Protein AF-A0A351L6S7-F1 (afdb_monomer_lite)

pLDDT: mean 82.66, std 12.16, range [38.28, 96.69]

Foldseek 3Di:
DFAPDFFDDDPPDDDPPDPDDFSFAGDPQKDKAFAAPLRHGDDAPDKGFIKMFGDRDDPADDPCVVRRPVQWDQRPPVRTIIGGPQWMWGAHPVRTIHTDGGVAQWAQAQNDTDRQVVLQVQLVPDQQFDGKGWHWDDPDSHLTFIEMETETDPPPDDPVCVVVVVVVSQVSCVVPDDPRRGGLYYHYDNDFDADPVRHGDPVPDDDGCLVPDDDDDPAADDDDPQLVQLQVLLCVLLVHDDDGQPDFSVSNRDDPVSLVVSQVSVCVVLVDRDDSVCCVVQRGSNSVSVVSVVVVVVVVVVVVVVVVVVVVVVVVVVVVVVVVVVVVVVVVVD

Secondary structure (DSSP, 8-state):
-B-S--EE---SS--TT-SS---BEEPTTEEEEEE-TTSPBPPTT--EEEEEEETTB---BTTBHHHHHHHEEE-TTT--EEEEEEEEEEE-TTSPEEEEEESS-EEEETTEEEEHHHHHHHHHTSTTEEEEEEEEE-SSGGG-EEEEEEEEPTTS--GGGHHHHHHHHHHHHHTTS-GGG--SEEEE-SS--B-TTSSB-GGGSPPPGGGT---SS------SHHHHHHHHHHHHHHT-S---TT--TTTTT--HHHHHHHHHHHHHHHTS---HHHHHH--SHHHHHHHHHHHHHHHHHHHHHHHHHHHHHHHHHHHHHHHHHHHHHHTT--

Structure (mmCIF, N/CA/C/O backbone):
data_AF-A0A351L6S7-F1
#
_entry.id   AF-A0A351L6S7-F1
#
loop_
_atom_site.group_PDB
_atom_site.id
_atom_site.type_symbol
_atom_site.label_atom_id
_atom_site.label_alt_id
_atom_site.label_comp_id
_atom_site.label_asym_id
_atom_site.label_entity_id
_atom_site.label_seq_id
_atom_site.pdbx_PDB_ins_code
_atom_site.Cartn_x
_atom_site.Cartn_y
_atom_site.Cartn_z
_atom_site.occupancy
_atom_site.B_iso_or_equiv
_atom_site.auth_seq_id
_atom_site.auth_comp_id
_atom_site.auth_asym_id
_atom_site.auth_atom_id
_atom_site.pdbx_PDB_model_num
ATOM 1 N N . GLU A 1 1 ? 15.467 -2.966 -4.412 1.00 87.56 1 GLU A N 1
ATOM 2 C CA . GLU A 1 1 ? 16.018 -3.495 -5.685 1.00 87.56 1 GLU A CA 1
ATOM 3 C C . GLU A 1 1 ? 17.017 -2.538 -6.313 1.00 87.56 1 GLU A C 1
ATOM 5 O O . GLU A 1 1 ? 18.005 -2.990 -6.879 1.00 87.56 1 GLU A O 1
ATOM 10 N N . ALA A 1 2 ? 16.807 -1.234 -6.159 1.00 87.31 2 ALA A N 1
ATOM 11 C CA . ALA A 1 2 ? 17.882 -0.253 -6.169 1.00 87.31 2 ALA A CA 1
ATOM 12 C C . ALA A 1 2 ? 18.181 0.211 -4.727 1.00 87.31 2 ALA A C 1
ATOM 14 O O . ALA A 1 2 ? 17.427 -0.125 -3.805 1.00 87.31 2 ALA A O 1
ATOM 15 N N . SER A 1 3 ? 19.271 0.955 -4.533 1.00 82.19 3 SER A N 1
ATOM 16 C CA . SER A 1 3 ? 19.572 1.717 -3.319 1.00 82.19 3 SER A CA 1
ATOM 17 C C . SER A 1 3 ? 18.349 2.515 -2.870 1.00 82.19 3 SER A C 1
ATOM 19 O O . SER A 1 3 ? 17.553 2.926 -3.708 1.00 82.19 3 SER A O 1
ATOM 21 N N . ILE A 1 4 ? 18.227 2.763 -1.560 1.00 78.50 4 ILE A N 1
ATOM 22 C CA . ILE A 1 4 ? 17.044 3.366 -0.909 1.00 78.50 4 ILE A CA 1
ATOM 23 C C . ILE A 1 4 ? 16.432 4.514 -1.728 1.00 78.50 4 ILE A C 1
ATOM 25 O O . ILE A 1 4 ? 15.217 4.535 -1.915 1.00 78.50 4 ILE A O 1
ATOM 29 N N . TRP A 1 5 ? 17.270 5.413 -2.261 1.00 80.75 5 TRP A N 1
ATOM 30 C CA . TRP A 1 5 ? 16.865 6.423 -3.235 1.00 80.75 5 TRP A CA 1
ATOM 31 C C . TRP A 1 5 ? 17.693 6.347 -4.518 1.00 80.75 5 TRP A C 1
ATOM 33 O O . TRP A 1 5 ? 18.904 6.101 -4.501 1.00 80.75 5 TRP A O 1
ATOM 43 N N . SER A 1 6 ? 17.006 6.587 -5.632 1.00 88.12 6 SER A N 1
ATOM 44 C CA . SER A 1 6 ? 17.570 6.533 -6.984 1.00 88.12 6 SER A CA 1
ATOM 45 C C . SER A 1 6 ? 17.326 7.804 -7.786 1.00 88.12 6 SER A C 1
ATOM 47 O O . SER A 1 6 ? 18.064 8.101 -8.725 1.00 88.12 6 SER A O 1
ATOM 49 N N . ILE A 1 7 ? 16.306 8.564 -7.403 1.00 90.81 7 ILE A N 1
ATOM 50 C CA . ILE A 1 7 ? 15.837 9.763 -8.080 1.00 90.81 7 ILE A CA 1
ATOM 51 C C . ILE A 1 7 ? 15.511 10.816 -7.026 1.00 90.81 7 ILE A C 1
ATOM 53 O O . ILE A 1 7 ? 15.097 10.472 -5.917 1.00 90.81 7 ILE A O 1
ATOM 57 N N . LEU A 1 8 ? 15.748 12.079 -7.355 1.00 91.44 8 LEU A N 1
ATOM 58 C CA . LEU A 1 8 ? 15.549 13.197 -6.446 1.00 91.44 8 LEU A CA 1
ATOM 59 C C . LEU A 1 8 ? 14.942 14.378 -7.196 1.00 91.44 8 LEU A C 1
ATOM 61 O O . LEU A 1 8 ? 15.416 14.753 -8.272 1.00 91.44 8 LEU A O 1
ATOM 65 N N . TYR A 1 9 ? 13.967 15.019 -6.560 1.00 90.56 9 TYR A N 1
ATOM 66 C CA . TYR A 1 9 ? 13.473 16.331 -6.943 1.00 90.56 9 TYR A CA 1
ATOM 67 C C . TYR A 1 9 ? 13.546 17.279 -5.737 1.00 90.56 9 TYR A C 1
ATOM 69 O O . TYR A 1 9 ? 12.865 17.030 -4.738 1.00 90.56 9 TYR A O 1
ATOM 77 N N . PRO A 1 10 ? 14.378 18.334 -5.775 1.00 89.44 10 PRO A N 1
ATOM 78 C CA . PRO A 1 10 ? 14.401 19.335 -4.718 1.00 89.44 10 PRO A CA 1
ATOM 79 C C . PRO A 1 10 ? 13.153 20.219 -4.815 1.00 89.44 10 PRO A C 1
ATOM 81 O O . PRO A 1 10 ? 12.887 20.823 -5.852 1.00 89.44 10 PRO A O 1
ATOM 84 N N . ILE A 1 11 ? 12.387 20.299 -3.727 1.00 89.06 11 ILE A N 1
ATOM 85 C CA . ILE A 1 11 ? 11.214 21.174 -3.637 1.00 89.06 11 ILE A CA 1
ATOM 86 C C . ILE A 1 11 ? 11.639 22.453 -2.923 1.00 89.06 11 ILE A C 1
ATOM 88 O O . ILE A 1 11 ? 11.759 22.474 -1.700 1.00 89.06 11 ILE A O 1
ATOM 92 N N . GLU A 1 12 ? 11.865 23.513 -3.691 1.00 87.50 12 GLU A N 1
ATOM 93 C CA . GLU A 1 12 ? 12.096 24.860 -3.148 1.00 87.50 12 GLU A CA 1
ATOM 94 C C . GLU A 1 12 ? 10.789 25.658 -3.069 1.00 87.50 12 GLU A C 1
ATOM 96 O O . GLU A 1 12 ? 10.575 26.430 -2.136 1.00 87.50 12 GLU A O 1
ATOM 101 N N . GLN A 1 13 ? 9.891 25.439 -4.033 1.00 84.00 13 GLN A N 1
ATOM 102 C CA . GLN A 1 13 ? 8.553 26.020 -4.097 1.00 84.00 13 GLN A CA 1
ATOM 103 C C . GLN A 1 13 ? 7.567 24.959 -4.596 1.00 84.00 13 GLN A C 1
ATOM 105 O O . GLN A 1 13 ? 7.920 24.112 -5.418 1.00 84.00 13 GLN A O 1
ATOM 110 N N . VAL A 1 14 ? 6.336 24.993 -4.085 1.00 83.62 14 VAL A N 1
ATOM 111 C CA . VAL A 1 14 ? 5.256 24.103 -4.529 1.00 83.62 14 VAL A CA 1
ATOM 112 C C . VAL A 1 14 ? 4.434 24.838 -5.578 1.00 83.62 14 VAL A C 1
ATOM 114 O O . VAL A 1 14 ? 3.815 25.854 -5.270 1.00 83.62 14 VAL A O 1
ATOM 117 N N . ASP A 1 15 ? 4.426 24.327 -6.807 1.00 78.56 15 ASP A N 1
ATOM 118 C CA . ASP A 1 15 ? 3.593 24.866 -7.881 1.00 78.56 15 ASP A CA 1
ATOM 119 C C . ASP A 1 15 ? 2.141 24.371 -7.714 1.00 78.56 15 ASP A C 1
ATOM 121 O O . ASP A 1 15 ? 1.902 23.158 -7.730 1.00 78.56 15 ASP A O 1
ATOM 125 N N . PRO A 1 16 ? 1.149 25.272 -7.578 1.00 80.75 16 PRO A N 1
ATOM 126 C CA . PRO A 1 16 ? -0.257 24.892 -7.434 1.00 80.75 16 PRO A CA 1
ATOM 127 C C . PRO A 1 16 ? -0.830 24.102 -8.621 1.00 80.75 16 PRO A C 1
ATOM 129 O O . PRO A 1 16 ? -1.872 23.465 -8.483 1.00 80.75 16 PRO A O 1
ATOM 132 N N . SER A 1 17 ? -0.191 24.150 -9.793 1.00 75.12 17 SER A N 1
ATOM 133 C CA . SER A 1 17 ? -0.617 23.417 -10.990 1.00 75.12 17 SER A CA 1
ATOM 134 C C . SER A 1 17 ? -0.205 21.941 -10.986 1.00 75.12 17 SER A C 1
ATOM 136 O O . SER A 1 17 ? -0.714 21.154 -11.794 1.00 75.12 17 SER A O 1
ATOM 138 N N . TRP A 1 18 ? 0.696 21.531 -10.087 1.00 71.50 18 TRP A N 1
ATOM 139 C CA . TRP A 1 18 ? 1.147 20.148 -10.011 1.00 71.50 18 TRP A CA 1
ATOM 140 C C . TRP A 1 18 ? 0.031 19.227 -9.525 1.00 71.50 18 TRP A C 1
ATOM 142 O O . TRP A 1 18 ? -0.421 19.294 -8.386 1.00 71.50 18 TRP A O 1
ATOM 152 N N . LYS A 1 19 ? -0.352 18.272 -10.377 1.00 63.50 19 LYS A N 1
ATOM 153 C CA . LYS A 1 19 ? -1.202 17.140 -9.968 1.00 63.50 19 LYS A CA 1
ATOM 154 C C . LYS A 1 19 ? -0.441 16.131 -9.101 1.00 63.50 19 LYS A C 1
ATOM 156 O O . LYS A 1 19 ? -1.045 15.397 -8.325 1.00 63.50 19 LYS A O 1
ATOM 161 N N . SER A 1 20 ? 0.882 16.089 -9.245 1.00 69.69 20 SER A N 1
ATOM 162 C CA . SER A 1 20 ? 1.807 15.309 -8.426 1.00 69.69 20 SER A CA 1
ATOM 163 C C . SER A 1 20 ? 3.209 15.901 -8.526 1.00 69.69 20 SER A C 1
ATOM 165 O O . SER A 1 20 ? 3.588 16.380 -9.593 1.00 69.69 20 SER A O 1
ATOM 167 N N . ILE A 1 21 ? 3.989 15.815 -7.448 1.00 81.62 21 ILE A N 1
ATOM 168 C CA . ILE A 1 21 ? 5.395 16.241 -7.449 1.00 81.62 21 ILE A CA 1
ATOM 169 C C . ILE A 1 21 ? 6.184 15.359 -8.438 1.00 81.62 21 ILE A C 1
ATOM 171 O O . ILE A 1 21 ? 6.060 14.128 -8.364 1.00 81.62 21 ILE A O 1
ATOM 175 N N . PRO A 1 22 ? 6.985 15.943 -9.351 1.00 84.56 22 PRO A N 1
ATOM 176 C CA . PRO A 1 22 ? 7.865 15.175 -10.225 1.00 84.56 22 PRO A CA 1
ATOM 177 C C . PRO A 1 22 ? 8.809 14.277 -9.419 1.00 84.56 22 PRO A C 1
ATOM 179 O O . PRO A 1 22 ? 9.278 14.651 -8.348 1.00 84.56 22 PRO A O 1
ATOM 182 N N . TYR A 1 23 ? 9.145 13.098 -9.942 1.00 86.94 23 TYR A N 1
ATOM 183 C CA . TYR A 1 23 ? 10.179 12.262 -9.322 1.00 86.94 23 TYR A CA 1
ATOM 184 C C . TYR A 1 23 ? 11.552 12.935 -9.389 1.00 86.94 23 TYR A C 1
ATOM 186 O O . TYR A 1 23 ? 12.371 12.768 -8.487 1.00 86.94 23 TYR A O 1
ATOM 194 N N . GLY A 1 24 ? 11.779 13.716 -10.447 1.00 91.06 24 GLY A N 1
ATOM 195 C CA . GLY A 1 24 ? 12.969 14.535 -10.627 1.00 91.06 24 GLY A CA 1
ATOM 196 C C . GLY A 1 24 ? 14.032 13.868 -11.478 1.00 91.06 24 GLY A C 1
ATOM 197 O O . GLY A 1 24 ? 13.713 13.312 -12.531 1.00 91.06 24 GLY A O 1
ATOM 198 N N . ARG A 1 25 ? 15.294 13.953 -11.047 1.00 91.31 25 ARG A N 1
ATOM 199 C CA . ARG A 1 25 ? 16.461 13.493 -11.813 1.00 91.31 25 ARG A CA 1
ATOM 200 C C . ARG A 1 25 ? 17.216 12.373 -11.099 1.00 91.31 25 ARG A C 1
ATOM 202 O O . ARG A 1 25 ? 17.206 12.329 -9.865 1.00 91.31 25 ARG A O 1
ATOM 209 N N . PRO A 1 26 ? 17.871 11.466 -11.847 1.00 92.06 26 PRO A N 1
ATOM 210 C CA . PRO A 1 26 ? 18.663 10.394 -11.257 1.00 92.06 26 PRO A CA 1
ATOM 211 C C . PRO A 1 26 ? 19.735 10.931 -10.305 1.00 92.06 26 PRO A C 1
ATOM 213 O O . PRO A 1 26 ? 20.367 11.953 -10.576 1.00 92.06 26 PRO A O 1
ATOM 216 N N . MET A 1 27 ? 19.960 10.220 -9.202 1.00 91.62 27 MET A N 1
ATOM 217 C CA . MET A 1 27 ? 21.078 10.496 -8.302 1.00 91.62 27 MET A CA 1
ATOM 218 C C . MET A 1 27 ? 22.422 10.151 -8.960 1.00 91.62 27 MET A C 1
ATOM 220 O O . MET A 1 27 ? 22.488 9.429 -9.957 1.00 91.62 27 MET A O 1
ATOM 224 N N . ALA A 1 28 ? 23.518 10.631 -8.367 1.00 90.25 28 ALA A N 1
ATOM 225 C CA . ALA A 1 28 ? 24.864 10.308 -8.830 1.00 90.25 28 ALA A CA 1
ATOM 226 C C . ALA A 1 28 ? 25.074 8.786 -8.949 1.00 90.25 28 ALA A C 1
ATOM 228 O O . ALA A 1 28 ? 24.673 8.016 -8.074 1.00 90.25 28 ALA A O 1
ATOM 229 N N . ASN A 1 29 ? 25.727 8.367 -10.036 1.00 90.56 29 ASN A N 1
ATOM 230 C CA . ASN A 1 29 ? 26.013 6.964 -10.369 1.00 90.56 29 ASN A CA 1
ATOM 231 C C . ASN A 1 29 ? 24.775 6.071 -10.566 1.00 90.56 29 ASN A C 1
ATOM 233 O O . ASN A 1 29 ? 24.908 4.846 -10.627 1.00 90.56 29 ASN A O 1
ATOM 237 N N . GLN A 1 30 ? 23.588 6.666 -10.696 1.00 91.44 30 GLN A N 1
ATOM 238 C CA . GLN A 1 30 ? 22.360 5.984 -11.082 1.00 91.44 30 GLN A CA 1
ATOM 239 C C . GLN A 1 30 ? 21.819 6.576 -12.377 1.00 91.44 30 GLN A C 1
ATOM 241 O O . GLN A 1 30 ? 22.053 7.739 -12.706 1.00 91.44 30 GLN A O 1
ATOM 246 N N . ARG A 1 31 ? 21.106 5.753 -13.137 1.00 93.06 31 ARG A N 1
ATOM 247 C CA . ARG A 1 31 ? 20.473 6.156 -14.392 1.00 93.06 31 ARG A CA 1
ATOM 248 C C . ARG A 1 31 ? 19.019 5.731 -14.359 1.00 93.06 31 ARG A C 1
ATOM 250 O O . ARG A 1 31 ? 18.720 4.638 -13.890 1.00 93.06 31 ARG A O 1
ATOM 257 N N . PHE A 1 32 ? 18.139 6.586 -14.859 1.00 94.31 32 PHE A N 1
ATOM 258 C CA . PHE A 1 32 ? 16.775 6.193 -15.190 1.00 94.31 32 PHE A CA 1
ATOM 259 C C . PHE A 1 32 ? 16.623 6.177 -16.694 1.00 94.31 32 PHE A C 1
ATOM 261 O O . PHE A 1 32 ? 17.214 7.008 -17.381 1.00 94.31 32 PHE A O 1
ATOM 268 N N . TYR A 1 33 ? 15.794 5.259 -17.163 1.00 95.12 33 TYR A N 1
ATOM 269 C CA . TYR A 1 33 ? 15.361 5.180 -18.543 1.00 95.12 33 TYR A CA 1
ATOM 270 C C . TYR A 1 33 ? 13.843 5.104 -18.569 1.00 95.12 33 TYR A C 1
ATOM 272 O O . TYR A 1 33 ? 13.252 4.371 -17.777 1.00 95.12 33 TYR A O 1
ATOM 280 N N . VAL A 1 34 ? 13.230 5.844 -19.486 1.00 96.19 34 VAL A N 1
ATOM 281 C CA . VAL A 1 34 ? 11.837 5.646 -19.890 1.00 96.19 34 VAL A CA 1
ATOM 282 C C . VAL A 1 34 ? 11.907 4.904 -21.217 1.00 96.19 34 VAL A C 1
ATOM 284 O O . VAL A 1 34 ? 12.319 5.505 -22.207 1.00 96.19 34 VAL A O 1
ATOM 287 N N . LEU A 1 35 ? 11.591 3.610 -21.226 1.00 96.00 35 LEU A N 1
ATOM 288 C CA . LEU A 1 35 ? 11.697 2.768 -22.420 1.00 96.00 35 LEU A CA 1
ATOM 289 C C . LEU A 1 35 ? 10.323 2.300 -22.904 1.00 96.00 35 LEU A C 1
ATOM 291 O O . LEU A 1 35 ? 9.395 2.118 -22.107 1.00 96.00 35 LEU A O 1
ATOM 295 N N . ASP A 1 36 ? 10.207 2.084 -24.209 1.00 93.38 36 ASP A N 1
ATOM 296 C CA . ASP A 1 36 ? 9.031 1.489 -24.835 1.00 93.38 36 ASP A CA 1
ATOM 297 C C . ASP A 1 36 ? 9.064 -0.057 -24.805 1.00 93.38 36 ASP A C 1
ATOM 299 O O . ASP A 1 36 ? 9.925 -0.686 -24.186 1.00 93.38 36 ASP A O 1
ATOM 303 N N . GLY A 1 37 ? 8.096 -0.693 -25.475 1.00 87.38 37 GLY A N 1
ATOM 304 C CA . GLY A 1 37 ? 7.975 -2.155 -25.518 1.00 87.38 37 GLY A CA 1
ATOM 305 C C . GLY A 1 37 ? 9.094 -2.880 -26.276 1.00 87.38 37 GLY A C 1
ATOM 306 O O . GLY A 1 37 ? 9.207 -4.098 -26.142 1.00 87.38 37 GLY A O 1
ATOM 307 N N . VAL A 1 38 ? 9.914 -2.163 -27.053 1.00 91.19 38 VAL A N 1
ATOM 308 C CA . VAL A 1 38 ? 11.096 -2.705 -27.743 1.00 91.19 38 VAL A CA 1
ATOM 309 C C . VAL A 1 38 ? 12.409 -2.275 -27.081 1.00 91.19 38 VAL A C 1
ATOM 311 O O . VAL A 1 38 ? 13.477 -2.606 -27.589 1.00 91.19 38 VAL A O 1
ATOM 314 N N . LEU A 1 39 ? 12.330 -1.650 -25.899 1.00 93.00 39 LEU A N 1
ATOM 315 C CA . LEU A 1 39 ? 13.450 -1.161 -25.089 1.00 93.00 39 LEU A CA 1
ATOM 316 C C . LEU A 1 39 ? 14.192 0.036 -25.700 1.00 93.00 39 LEU A C 1
ATOM 318 O O . LEU A 1 39 ? 15.360 0.257 -25.387 1.00 93.00 39 LEU A O 1
ATOM 322 N N . GLU A 1 40 ? 13.512 0.836 -26.520 1.00 94.94 40 GLU A N 1
ATOM 323 C CA . GLU A 1 40 ? 14.047 2.099 -27.030 1.00 94.94 40 GLU A CA 1
ATOM 324 C C . GLU A 1 40 ? 13.609 3.283 -26.147 1.00 94.94 40 GLU A C 1
ATOM 326 O O . GLU A 1 40 ? 12.516 3.254 -25.570 1.00 94.94 40 GLU A O 1
ATOM 331 N N . PRO A 1 41 ? 14.434 4.340 -26.002 1.00 95.38 41 PRO A N 1
ATOM 332 C CA . PRO A 1 41 ? 14.071 5.513 -25.211 1.00 95.38 41 PRO A CA 1
ATOM 333 C C . PRO A 1 41 ? 12.823 6.232 -25.738 1.00 95.38 41 PRO A C 1
ATOM 335 O O . PRO A 1 41 ? 12.772 6.663 -26.891 1.00 95.38 41 PRO A O 1
ATOM 338 N N . CYS A 1 42 ? 11.841 6.450 -24.862 1.00 95.75 42 CYS A N 1
ATOM 339 C CA . CYS A 1 42 ? 10.663 7.247 -25.184 1.00 95.75 42 CYS A CA 1
ATOM 340 C C . CYS A 1 42 ? 11.023 8.740 -25.334 1.00 95.75 42 CYS A C 1
ATOM 342 O O . CYS A 1 42 ? 11.769 9.282 -24.508 1.00 95.75 42 CYS A O 1
ATOM 344 N N . PRO A 1 43 ? 10.444 9.450 -26.321 1.00 95.44 43 PRO A N 1
ATOM 345 C CA . PRO A 1 43 ? 10.551 10.903 -26.413 1.00 95.44 43 PRO A CA 1
ATOM 346 C C . PRO A 1 43 ? 9.960 11.633 -25.196 1.00 95.44 43 PRO A C 1
ATOM 348 O O . PRO A 1 43 ? 9.154 11.090 -24.438 1.00 95.44 43 PRO A O 1
ATOM 351 N N . VAL A 1 44 ? 10.304 12.917 -25.051 1.00 94.75 44 VAL A N 1
ATOM 352 C CA . VAL A 1 44 ? 9.685 13.808 -24.055 1.00 94.75 44 VAL A CA 1
ATOM 353 C C . VAL A 1 44 ? 8.158 13.776 -24.206 1.00 94.75 44 VAL A C 1
ATOM 355 O O . VAL A 1 44 ? 7.640 13.766 -25.320 1.00 94.75 44 VAL A O 1
ATOM 358 N N . TRP A 1 45 ? 7.447 13.755 -23.077 1.00 91.75 45 TRP A N 1
ATOM 359 C CA . TRP A 1 45 ? 5.992 13.596 -22.942 1.00 91.75 45 TRP A CA 1
ATOM 360 C C . TRP A 1 45 ? 5.398 12.225 -23.282 1.00 91.75 45 TRP A C 1
ATOM 362 O O . TRP A 1 45 ? 4.233 11.991 -22.940 1.00 91.75 45 TRP A O 1
ATOM 372 N N . VAL A 1 46 ? 6.163 11.311 -23.882 1.00 92.38 46 VAL A N 1
ATOM 373 C CA . VAL A 1 46 ? 5.682 9.971 -24.234 1.00 92.38 46 VAL A CA 1
ATOM 374 C C . VAL A 1 46 ? 5.855 9.030 -23.035 1.00 92.38 46 VAL A C 1
ATOM 376 O O . VAL A 1 46 ? 6.976 8.868 -22.550 1.00 92.38 46 VAL A O 1
ATOM 379 N N . PRO A 1 47 ? 4.770 8.416 -22.523 1.00 88.69 47 PRO A N 1
ATOM 380 C CA . PRO A 1 47 ? 4.866 7.435 -21.449 1.00 88.69 47 PRO A CA 1
ATOM 381 C C . PRO A 1 47 ? 5.636 6.183 -21.868 1.00 88.69 47 PRO A C 1
ATOM 383 O O . PRO A 1 47 ? 5.485 5.694 -22.985 1.00 88.69 47 PRO A O 1
ATOM 386 N N . GLY A 1 48 ? 6.404 5.632 -20.937 1.00 93.00 48 GLY A N 1
ATOM 387 C CA . GLY A 1 48 ? 7.074 4.343 -21.063 1.00 93.00 48 GLY A CA 1
ATOM 388 C C . GLY A 1 48 ? 7.322 3.709 -19.699 1.00 93.00 48 GLY A C 1
ATOM 389 O O . GLY A 1 48 ? 6.987 4.280 -18.655 1.00 93.00 48 GLY A O 1
ATOM 390 N N . GLN A 1 49 ? 7.899 2.513 -19.707 1.00 94.44 49 GLN A N 1
ATOM 391 C CA . GLN A 1 49 ? 8.284 1.809 -18.489 1.00 94.44 49 GLN A CA 1
ATOM 392 C C . GLN A 1 49 ? 9.582 2.391 -17.934 1.00 94.44 49 GLN A C 1
ATOM 394 O O . GLN A 1 49 ? 10.521 2.676 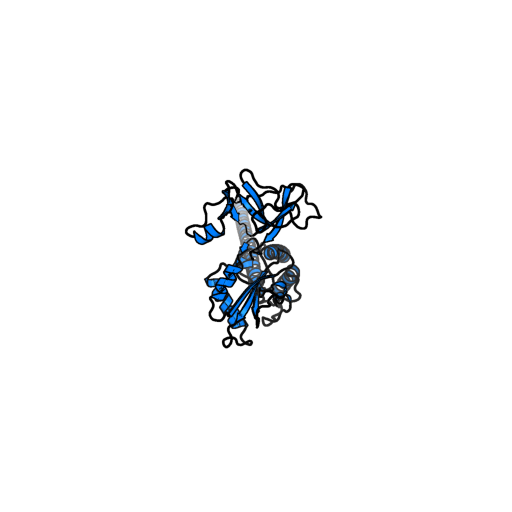-18.680 1.00 94.44 49 GLN A O 1
ATOM 399 N N . LEU A 1 50 ? 9.636 2.557 -16.614 1.00 94.56 50 LEU A N 1
ATOM 400 C CA . LEU A 1 50 ? 10.820 3.044 -15.925 1.00 94.56 50 LEU A CA 1
ATOM 401 C C . LEU A 1 50 ? 11.789 1.897 -15.631 1.00 94.56 50 LEU A C 1
ATOM 403 O O . LEU A 1 50 ? 11.432 0.883 -15.022 1.00 94.56 50 LEU A O 1
ATOM 407 N N . TYR A 1 51 ? 13.047 2.098 -16.002 1.00 95.69 51 TYR A N 1
ATOM 408 C CA . TYR A 1 51 ? 14.153 1.203 -15.681 1.00 95.69 51 TYR A CA 1
ATOM 409 C C . TYR A 1 51 ? 15.237 1.957 -14.928 1.00 95.69 51 TYR A C 1
ATOM 411 O O . TYR A 1 51 ? 15.505 3.122 -15.223 1.00 95.69 51 TYR A O 1
ATOM 419 N N . ILE A 1 52 ? 15.883 1.278 -13.982 1.00 96.00 52 ILE A N 1
ATOM 420 C CA . ILE A 1 52 ? 17.011 1.828 -13.224 1.00 96.00 52 ILE A CA 1
ATOM 421 C C . ILE A 1 52 ? 18.289 1.109 -13.648 1.00 96.00 52 ILE A C 1
ATOM 423 O O . ILE A 1 52 ? 18.327 -0.118 -13.674 1.00 96.00 52 ILE A O 1
ATOM 427 N N . GLY A 1 53 ? 19.328 1.875 -13.960 1.00 95.25 53 GLY A N 1
ATOM 428 C CA . GLY A 1 53 ? 20.688 1.407 -14.218 1.00 95.25 53 GLY A CA 1
ATOM 429 C C . GLY A 1 53 ? 21.701 2.022 -13.250 1.00 95.25 53 GLY A C 1
ATOM 430 O O . GLY A 1 53 ? 21.372 2.877 -12.420 1.00 95.25 53 GLY A O 1
ATOM 431 N N . GLY A 1 54 ? 22.960 1.613 -13.386 1.00 93.94 54 GLY A N 1
ATOM 432 C CA . GLY A 1 54 ? 24.079 2.122 -12.591 1.00 93.94 54 GLY A CA 1
ATOM 433 C C . GLY A 1 54 ? 24.401 1.330 -11.317 1.00 93.94 54 GLY A C 1
ATOM 434 O O . GLY A 1 54 ? 23.965 0.199 -11.113 1.00 93.94 54 GLY A O 1
ATOM 435 N N . MET A 1 55 ? 25.222 1.930 -10.452 1.00 92.12 55 MET A N 1
ATOM 436 C CA . MET A 1 55 ? 25.853 1.243 -9.312 1.00 92.12 55 MET A CA 1
ATOM 437 C C . MET A 1 55 ? 24.889 0.917 -8.168 1.00 92.12 55 MET A C 1
ATOM 439 O O . MET A 1 55 ? 25.216 0.111 -7.304 1.00 92.12 55 MET A O 1
ATOM 443 N N . GLY A 1 56 ? 23.713 1.547 -8.140 1.00 91.75 56 GLY A N 1
ATOM 444 C CA . GLY A 1 56 ? 22.739 1.370 -7.065 1.00 91.75 56 GLY A CA 1
ATOM 445 C C . GLY A 1 56 ? 21.931 0.076 -7.138 1.00 91.75 56 GLY A C 1
ATOM 446 O O . GLY A 1 56 ? 21.070 -0.140 -6.294 1.00 91.75 56 GLY A O 1
ATOM 447 N N . LEU A 1 57 ? 22.139 -0.777 -8.140 1.00 95.44 57 LEU A N 1
ATOM 448 C CA . LEU A 1 57 ? 21.345 -1.992 -8.290 1.00 95.44 57 LEU A CA 1
ATOM 449 C C . LEU A 1 57 ? 21.740 -3.067 -7.276 1.00 95.44 57 LEU A C 1
ATOM 451 O O . LEU A 1 57 ? 22.914 -3.384 -7.104 1.00 95.44 57 LEU A O 1
ATOM 455 N N . ALA A 1 58 ? 20.740 -3.696 -6.662 1.00 94.81 58 ALA A N 1
ATOM 456 C CA . ALA A 1 58 ? 20.944 -4.877 -5.838 1.00 94.81 58 ALA A CA 1
ATOM 457 C C . ALA A 1 58 ? 21.435 -6.062 -6.687 1.00 94.81 58 ALA A C 1
ATOM 459 O O . ALA A 1 58 ? 21.128 -6.176 -7.880 1.00 94.81 58 ALA A O 1
ATOM 460 N N . ASN A 1 59 ? 22.147 -6.994 -6.051 1.00 93.94 59 ASN A N 1
ATOM 461 C CA . ASN A 1 59 ? 22.646 -8.200 -6.719 1.00 93.94 59 ASN A CA 1
ATOM 462 C C . ASN A 1 59 ? 21.511 -9.121 -7.200 1.00 93.94 59 ASN A C 1
ATOM 464 O O . ASN A 1 59 ? 21.666 -9.811 -8.202 1.00 93.94 59 ASN A O 1
ATOM 468 N N . GLY A 1 60 ? 20.362 -9.097 -6.527 1.00 93.81 60 GLY A N 1
ATOM 469 C CA . GLY A 1 60 ? 19.197 -9.918 -6.843 1.00 93.81 60 GLY A CA 1
ATOM 470 C C . GLY A 1 60 ? 18.380 -10.225 -5.593 1.00 93.81 60 GLY A C 1
ATOM 471 O O . GLY A 1 60 ? 18.616 -9.647 -4.529 1.00 93.81 60 GLY A O 1
ATOM 472 N N . TYR A 1 61 ? 17.436 -11.150 -5.726 1.00 93.69 61 TYR A N 1
ATOM 473 C CA . TYR A 1 61 ? 16.660 -11.687 -4.615 1.00 93.69 61 TYR A CA 1
ATOM 474 C C . TYR A 1 61 ? 17.359 -12.909 -4.018 1.00 93.69 61 TYR A C 1
ATOM 476 O O . TYR A 1 61 ? 17.861 -13.781 -4.729 1.00 93.69 61 TYR A O 1
ATOM 484 N N . TRP A 1 62 ? 17.407 -12.976 -2.689 1.00 95.69 62 TRP A N 1
ATOM 485 C CA . TRP A 1 62 ? 18.083 -14.059 -1.980 1.00 95.69 62 TRP A CA 1
ATOM 486 C C . TRP A 1 62 ? 17.422 -15.412 -2.274 1.00 95.69 62 TRP A C 1
ATOM 488 O O . TRP A 1 62 ? 16.262 -15.614 -1.928 1.00 95.69 62 TRP A O 1
ATOM 498 N N . ARG A 1 63 ? 18.181 -16.339 -2.880 1.00 94.12 63 ARG A N 1
ATOM 499 C CA . ARG A 1 63 ? 17.741 -17.700 -3.262 1.00 94.12 63 ARG A CA 1
ATOM 500 C C . ARG A 1 63 ? 16.542 -17.755 -4.221 1.00 94.12 63 ARG A C 1
ATOM 502 O O . ARG A 1 63 ? 15.874 -18.780 -4.291 1.00 94.12 63 ARG A O 1
ATOM 509 N N . ASP A 1 64 ? 16.303 -16.689 -4.979 1.00 93.56 64 ASP A N 1
ATOM 510 C CA . ASP A 1 64 ? 15.234 -16.632 -5.978 1.00 93.56 64 ASP A CA 1
ATOM 511 C C . ASP A 1 64 ? 15.789 -16.111 -7.312 1.00 93.56 64 ASP A C 1
ATOM 513 O O . ASP A 1 64 ? 15.687 -14.932 -7.671 1.00 93.56 64 ASP A O 1
ATOM 517 N N . GLU A 1 65 ? 16.463 -17.005 -8.038 1.00 94.06 65 GLU A N 1
ATOM 518 C CA . GLU A 1 65 ? 17.056 -16.696 -9.344 1.00 94.06 65 GLU A CA 1
ATOM 519 C C . GLU A 1 65 ? 15.992 -16.410 -10.404 1.00 94.06 65 GLU A C 1
ATOM 521 O O . GLU A 1 65 ? 16.204 -15.559 -11.266 1.00 94.06 65 GLU A O 1
ATOM 526 N N . GLN A 1 66 ? 14.831 -17.068 -10.326 1.00 91.56 66 GLN A N 1
ATOM 527 C CA . GLN A 1 66 ? 13.734 -16.840 -11.265 1.00 91.56 66 GLN A CA 1
ATOM 528 C C . GLN A 1 66 ? 13.231 -15.400 -11.165 1.00 91.56 66 GLN A C 1
ATOM 530 O O . GLN A 1 66 ? 13.185 -14.696 -12.175 1.00 91.56 66 GLN A O 1
ATOM 535 N N . LYS A 1 67 ? 12.942 -14.924 -9.948 1.00 88.88 67 LYS A N 1
ATOM 536 C CA . LYS A 1 67 ? 12.536 -13.533 -9.725 1.00 88.88 67 LYS A CA 1
ATOM 537 C C . LYS A 1 67 ? 13.663 -12.558 -10.048 1.00 88.88 67 LYS A C 1
ATOM 539 O O . LYS A 1 67 ? 13.417 -11.500 -10.618 1.00 88.88 67 LYS A O 1
ATOM 544 N N . THR A 1 68 ? 14.912 -12.922 -9.751 1.00 92.94 68 THR A N 1
ATOM 545 C CA . THR A 1 68 ? 16.073 -12.087 -10.095 1.00 92.94 68 THR A CA 1
ATOM 546 C C . THR A 1 68 ? 16.179 -11.875 -11.601 1.00 92.94 68 THR A C 1
ATOM 548 O O . THR A 1 68 ? 16.303 -10.735 -12.030 1.00 92.94 68 THR A O 1
ATOM 551 N N . ASN A 1 69 ? 16.064 -12.931 -12.404 1.00 92.38 69 ASN A N 1
ATOM 552 C CA . ASN A 1 69 ? 16.141 -12.839 -13.863 1.00 92.38 69 ASN A CA 1
ATOM 553 C C . ASN A 1 69 ? 14.910 -12.159 -14.483 1.00 92.38 69 ASN A C 1
ATOM 555 O O . ASN A 1 69 ? 15.015 -11.556 -15.548 1.00 92.38 69 ASN A O 1
ATOM 559 N N . ALA A 1 70 ? 13.750 -12.231 -13.823 1.00 88.62 70 ALA A N 1
ATOM 560 C CA . ALA A 1 70 ? 12.545 -11.522 -14.251 1.00 88.62 70 ALA A CA 1
ATOM 561 C C . ALA A 1 70 ? 12.616 -10.007 -13.972 1.00 88.62 70 ALA A C 1
ATOM 563 O O . ALA A 1 70 ? 12.103 -9.211 -14.758 1.00 88.62 70 ALA A O 1
ATOM 564 N N . SER A 1 71 ? 13.244 -9.602 -12.863 1.00 92.44 71 SER A N 1
ATOM 565 C CA . SER A 1 71 ? 13.324 -8.199 -12.434 1.00 92.44 71 SER A CA 1
ATOM 566 C C . SER A 1 71 ? 14.590 -7.475 -12.892 1.00 92.44 71 SER A C 1
ATOM 568 O O . SER A 1 71 ? 14.556 -6.264 -13.107 1.00 92.44 71 SER A O 1
ATOM 570 N N . PHE A 1 72 ? 15.712 -8.183 -13.025 1.00 96.44 72 PHE A N 1
ATOM 571 C CA . PHE A 1 72 ? 16.994 -7.633 -13.455 1.00 96.44 72 PHE A CA 1
ATOM 572 C C . PHE A 1 72 ? 17.387 -8.232 -14.798 1.00 96.44 72 PHE A C 1
ATOM 574 O O . PHE A 1 72 ? 17.597 -9.436 -14.919 1.00 96.44 72 PHE A O 1
ATOM 581 N N . MET A 1 73 ? 17.543 -7.375 -15.797 1.00 94.50 73 MET A N 1
ATOM 582 C CA . MET A 1 73 ? 17.847 -7.781 -17.162 1.00 94.50 73 MET A CA 1
ATOM 583 C C . MET A 1 73 ? 19.114 -7.109 -17.680 1.00 94.50 73 MET A C 1
ATOM 585 O O . MET A 1 73 ? 19.568 -6.104 -17.137 1.00 94.50 73 MET A O 1
ATOM 589 N N . ILE A 1 74 ? 19.674 -7.647 -18.760 1.00 95.75 74 ILE A N 1
ATOM 590 C CA . ILE A 1 74 ? 20.750 -6.998 -19.509 1.00 95.75 74 ILE A CA 1
ATOM 591 C C . ILE A 1 74 ? 20.135 -6.336 -20.736 1.00 95.75 74 ILE A C 1
ATOM 593 O O . ILE A 1 74 ? 19.503 -7.004 -21.554 1.00 95.75 74 ILE A O 1
ATOM 597 N N . HIS A 1 75 ? 20.316 -5.026 -20.870 1.00 94.44 75 HIS A N 1
ATOM 598 C CA . HIS A 1 75 ? 19.825 -4.279 -22.017 1.00 94.44 75 HIS A CA 1
ATOM 599 C C . HIS A 1 75 ? 20.461 -4.819 -23.312 1.00 94.44 75 HIS A C 1
ATOM 601 O O . HIS A 1 75 ? 21.689 -4.948 -23.386 1.00 94.44 75 HIS A O 1
ATOM 607 N N . PRO A 1 76 ? 19.675 -5.116 -24.364 1.00 91.81 76 PRO A N 1
ATOM 608 C CA . PRO A 1 76 ? 20.165 -5.834 -25.542 1.00 91.81 76 PRO A CA 1
ATOM 6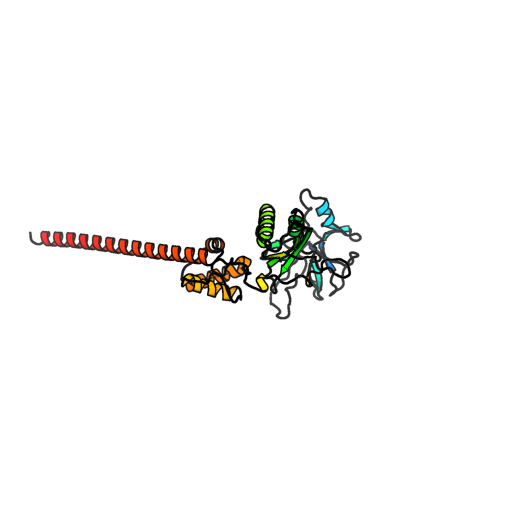09 C C . PRO A 1 76 ? 21.283 -5.092 -26.284 1.00 91.81 76 PRO A C 1
ATOM 611 O O . PRO A 1 76 ? 22.258 -5.728 -26.693 1.00 91.81 76 PRO A O 1
ATOM 614 N N . HIS A 1 77 ? 21.177 -3.765 -26.404 1.00 89.19 77 HIS A N 1
ATOM 615 C CA . HIS A 1 77 ? 22.144 -2.928 -27.126 1.00 89.19 77 HIS A CA 1
ATOM 616 C C . HIS A 1 77 ? 23.301 -2.432 -26.248 1.00 89.19 77 HIS A C 1
ATOM 618 O O . HIS A 1 77 ? 24.456 -2.736 -26.527 1.00 89.19 77 HIS A O 1
ATOM 624 N N . THR A 1 78 ? 23.006 -1.717 -25.160 1.00 92.25 78 THR A N 1
ATOM 625 C CA . THR A 1 78 ? 24.032 -1.130 -24.279 1.00 92.25 78 THR A CA 1
ATOM 626 C C . THR A 1 78 ? 24.757 -2.147 -23.397 1.00 92.25 78 THR A C 1
ATOM 628 O O . THR A 1 78 ? 25.795 -1.817 -22.830 1.00 92.25 78 THR A O 1
ATOM 631 N N . LYS A 1 79 ? 24.218 -3.369 -23.256 1.00 94.38 79 LYS A N 1
ATOM 632 C CA . LYS A 1 79 ? 24.688 -4.413 -22.325 1.00 94.38 79 LYS A CA 1
ATOM 633 C C . LYS A 1 79 ? 24.704 -3.983 -20.854 1.00 94.38 79 LYS A C 1
ATOM 635 O O . LYS A 1 79 ? 25.272 -4.677 -20.014 1.00 94.38 79 LYS A O 1
ATOM 640 N N . GLU A 1 80 ? 24.050 -2.872 -20.526 1.00 94.44 80 GLU A N 1
ATOM 641 C CA . GLU A 1 80 ? 23.905 -2.406 -19.153 1.00 94.44 80 GLU A CA 1
ATOM 642 C C . GLU A 1 80 ? 22.916 -3.297 -18.394 1.00 94.44 80 GLU A C 1
ATOM 644 O O . GLU A 1 80 ? 21.894 -3.718 -18.940 1.00 94.44 80 GLU A O 1
ATOM 649 N N . ARG A 1 81 ? 23.210 -3.589 -17.124 1.00 95.75 81 ARG A N 1
ATOM 650 C CA . ARG A 1 81 ? 22.259 -4.267 -16.241 1.00 95.75 81 ARG A CA 1
ATOM 651 C C . ARG A 1 81 ? 21.218 -3.261 -15.771 1.00 95.75 81 ARG A C 1
ATOM 653 O O . ARG A 1 81 ? 21.576 -2.241 -15.190 1.00 95.75 81 ARG A O 1
ATOM 660 N N . LEU A 1 82 ? 19.950 -3.573 -16.001 1.00 96.69 82 LEU A N 1
ATOM 661 C CA . LEU A 1 82 ? 18.811 -2.734 -15.661 1.00 96.69 82 LEU A CA 1
ATOM 662 C C . LEU A 1 82 ? 17.869 -3.465 -14.710 1.00 96.69 82 LEU A C 1
ATOM 664 O O . LEU A 1 82 ? 17.646 -4.667 -14.840 1.00 96.69 82 LEU A O 1
ATOM 668 N N . TYR A 1 83 ? 17.285 -2.720 -13.781 1.00 95.94 83 TYR A N 1
ATOM 669 C CA . TYR A 1 83 ? 16.165 -3.160 -12.964 1.00 95.94 83 TYR A CA 1
ATOM 670 C C . TYR A 1 83 ? 14.853 -2.653 -13.565 1.00 95.94 83 TYR A C 1
ATOM 672 O O . TYR A 1 83 ? 14.680 -1.446 -13.753 1.00 95.94 83 TYR A O 1
ATOM 680 N N . LYS A 1 84 ? 13.931 -3.577 -13.848 1.00 93.88 84 LYS A N 1
ATOM 681 C CA . LYS A 1 84 ? 12.566 -3.280 -14.284 1.00 93.88 84 LYS A CA 1
ATOM 682 C C . LYS A 1 84 ? 11.734 -2.874 -13.065 1.00 93.88 84 LYS A C 1
ATOM 684 O O . LYS A 1 84 ? 11.429 -3.708 -12.220 1.00 93.88 84 LYS A O 1
ATOM 689 N N . THR A 1 85 ? 11.359 -1.598 -12.975 1.00 90.56 85 THR A N 1
ATOM 690 C CA . THR A 1 85 ? 10.693 -1.061 -11.770 1.00 90.56 85 THR A CA 1
ATOM 691 C C . THR A 1 85 ? 9.222 -1.453 -11.641 1.00 90.56 85 THR A C 1
ATOM 693 O O . THR A 1 85 ? 8.702 -1.468 -10.526 1.00 90.56 85 THR A O 1
ATOM 696 N N . GLY A 1 86 ? 8.560 -1.735 -12.771 1.00 87.38 86 GLY A N 1
ATOM 697 C CA . GLY A 1 86 ? 7.102 -1.864 -12.856 1.00 87.38 86 GLY A CA 1
ATOM 698 C C . GLY A 1 86 ? 6.364 -0.518 -12.864 1.00 87.38 86 GLY A C 1
ATOM 699 O O . GLY A 1 86 ? 5.141 -0.497 -12.977 1.00 87.38 86 GLY A O 1
ATOM 700 N N . ASP A 1 87 ? 7.084 0.603 -12.779 1.00 88.25 87 ASP A N 1
ATOM 701 C CA . ASP A 1 87 ? 6.526 1.950 -12.800 1.00 88.25 87 ASP A CA 1
ATOM 702 C C . ASP A 1 87 ? 6.410 2.476 -14.243 1.00 88.25 87 ASP A C 1
ATOM 704 O O . ASP A 1 87 ? 7.254 2.207 -15.101 1.00 88.25 87 ASP A O 1
ATOM 708 N N . LEU A 1 88 ? 5.367 3.263 -14.505 1.00 88.88 88 LEU A N 1
ATOM 709 C CA . LEU A 1 88 ? 5.179 4.025 -15.736 1.00 88.88 88 LEU A CA 1
ATOM 710 C C . LEU A 1 88 ? 5.511 5.490 -15.476 1.00 88.88 88 LEU A C 1
ATOM 712 O O . LEU A 1 88 ? 5.089 6.081 -14.478 1.00 88.88 88 LEU A O 1
ATOM 716 N N . GLY A 1 89 ? 6.230 6.103 -16.405 1.00 90.50 89 GLY A N 1
ATOM 717 C CA . GLY A 1 89 ? 6.582 7.511 -16.322 1.00 90.50 89 GLY A CA 1
ATOM 718 C C . GLY A 1 89 ? 6.920 8.096 -17.679 1.00 90.50 89 GLY A C 1
ATOM 719 O O . GLY A 1 89 ? 6.858 7.416 -18.700 1.00 90.50 89 GLY A O 1
ATOM 720 N N . ARG A 1 90 ? 7.258 9.382 -17.687 1.00 92.12 90 ARG A N 1
ATOM 721 C CA . ARG A 1 90 ? 7.712 10.095 -18.885 1.00 92.12 90 ARG A CA 1
ATOM 722 C C . ARG A 1 90 ? 8.685 11.199 -18.526 1.00 92.12 90 ARG A C 1
ATOM 724 O O . ARG A 1 90 ? 8.608 11.760 -17.433 1.00 92.12 90 ARG A O 1
ATOM 731 N N . TYR A 1 91 ? 9.554 11.538 -19.469 1.00 94.62 91 TYR A N 1
ATOM 732 C CA . TYR A 1 91 ? 10.376 12.732 -19.346 1.00 94.62 91 TYR A CA 1
ATOM 733 C C . TYR A 1 91 ? 9.555 13.991 -19.604 1.00 94.62 91 TYR A C 1
ATOM 735 O O . TYR A 1 91 ? 8.751 14.052 -20.537 1.00 94.62 91 TYR A O 1
ATOM 743 N N . LEU A 1 92 ? 9.809 14.999 -18.783 1.00 91.00 92 LEU A N 1
ATOM 744 C CA . LEU A 1 92 ? 9.395 16.377 -18.971 1.00 91.00 92 LEU A CA 1
ATOM 745 C C . LEU A 1 92 ? 10.481 17.146 -19.752 1.00 91.00 92 LEU A C 1
ATOM 747 O O . LEU A 1 92 ? 11.632 16.700 -19.808 1.00 91.00 92 LEU A O 1
ATOM 751 N N . PRO A 1 93 ? 10.156 18.302 -20.364 1.00 90.25 93 PRO A N 1
ATOM 752 C CA . PRO A 1 93 ? 11.112 19.086 -21.157 1.00 90.25 93 PRO A CA 1
ATOM 753 C C . PRO A 1 93 ? 12.346 19.555 -20.382 1.00 90.25 93 PRO A C 1
ATOM 755 O O . PRO A 1 93 ? 13.402 19.779 -20.964 1.00 90.25 93 PRO A O 1
ATOM 758 N N . ASP A 1 94 ? 12.219 19.692 -19.066 1.00 88.06 94 ASP A N 1
ATOM 759 C CA . ASP A 1 94 ? 13.293 20.070 -18.150 1.00 88.06 94 ASP A CA 1
ATOM 760 C C . ASP A 1 94 ? 14.165 18.871 -17.716 1.00 88.06 94 ASP A C 1
ATOM 762 O O . ASP A 1 94 ? 15.055 19.018 -16.875 1.00 88.06 94 ASP A O 1
ATOM 766 N N . GLY A 1 95 ? 13.923 17.679 -18.270 1.00 88.31 95 GLY A N 1
ATOM 767 C CA . GLY A 1 95 ? 14.645 16.446 -17.961 1.00 88.31 95 GLY A CA 1
ATOM 768 C C . GLY A 1 95 ? 14.218 15.770 -16.657 1.00 88.31 95 GLY A C 1
ATOM 769 O O . GLY A 1 95 ? 14.827 14.768 -16.278 1.00 88.31 95 GLY A O 1
ATOM 770 N N . ASN A 1 96 ? 13.199 16.286 -15.963 1.00 92.31 96 ASN A N 1
ATOM 771 C CA . ASN A 1 96 ? 12.603 15.593 -14.827 1.00 92.31 96 ASN A CA 1
ATOM 772 C C . ASN A 1 96 ? 11.713 14.444 -15.300 1.00 92.31 96 ASN A C 1
ATOM 774 O O . ASN A 1 96 ? 11.154 14.471 -16.394 1.00 92.31 96 ASN A O 1
ATOM 778 N N . ILE A 1 97 ? 11.558 13.432 -14.455 1.00 92.19 97 ILE A N 1
ATOM 779 C CA . ILE A 1 97 ? 10.622 12.337 -14.694 1.00 92.19 97 ILE A CA 1
ATOM 780 C C . ILE A 1 97 ? 9.323 12.620 -13.947 1.00 92.19 97 ILE A C 1
ATOM 782 O O . ILE A 1 97 ? 9.322 12.880 -12.742 1.00 92.19 97 ILE A O 1
ATOM 786 N N . GLU A 1 98 ? 8.209 12.529 -14.663 1.00 87.81 98 GLU A N 1
ATOM 787 C CA . GLU A 1 98 ? 6.871 12.494 -14.086 1.00 87.81 98 GLU A CA 1
ATOM 788 C C . GLU A 1 98 ? 6.406 11.039 -13.962 1.00 87.81 98 GLU A C 1
ATOM 790 O O . GLU A 1 98 ? 6.467 10.268 -14.923 1.00 87.81 98 GLU A O 1
ATOM 795 N N . PHE A 1 99 ? 5.922 10.666 -12.777 1.00 85.81 99 PHE A N 1
ATOM 796 C CA . PHE A 1 99 ? 5.371 9.341 -12.507 1.00 85.81 99 PHE A CA 1
ATOM 797 C C . PHE A 1 99 ? 3.891 9.276 -12.888 1.00 85.81 99 PHE A C 1
ATOM 799 O O . PHE A 1 99 ? 3.086 10.079 -12.423 1.00 85.81 99 PHE A O 1
ATOM 806 N N . GLN A 1 100 ? 3.531 8.287 -13.703 1.00 79.00 100 GLN A N 1
ATOM 807 C CA . GLN A 1 100 ? 2.188 8.109 -14.266 1.00 79.00 100 GLN A CA 1
ATOM 808 C C . GLN A 1 100 ? 1.417 6.942 -13.632 1.00 79.00 100 GLN A C 1
ATOM 810 O O . GLN A 1 100 ? 0.242 6.740 -13.931 1.00 79.00 100 GLN A O 1
ATOM 815 N N . GLY A 1 101 ? 2.047 6.184 -12.734 1.00 74.19 101 GLY A N 1
ATOM 816 C CA . GLY A 1 101 ? 1.446 5.016 -12.101 1.00 74.19 101 GLY A CA 1
ATOM 817 C C . GLY A 1 101 ? 2.296 3.780 -12.325 1.00 74.19 101 GLY A C 1
ATOM 818 O O . GLY A 1 101 ? 3.503 3.876 -12.520 1.00 74.19 101 GLY A O 1
ATOM 819 N N . ARG A 1 102 ? 1.666 2.611 -12.285 1.00 73.19 102 ARG A N 1
ATOM 820 C CA . ARG A 1 102 ? 2.349 1.328 -12.422 1.00 73.19 102 ARG A CA 1
ATOM 821 C C . ARG A 1 102 ? 1.767 0.506 -13.548 1.00 73.19 102 ARG A C 1
ATOM 823 O O . ARG A 1 102 ? 0.574 0.591 -13.831 1.00 73.19 102 ARG A O 1
ATOM 830 N N . GLU A 1 103 ? 2.633 -0.264 -14.191 1.00 69.62 103 GLU A N 1
ATOM 831 C CA . GLU A 1 103 ? 2.240 -1.314 -15.123 1.00 69.62 103 GLU A CA 1
ATOM 832 C C . GLU A 1 103 ? 1.632 -2.501 -14.361 1.00 69.62 103 GLU A C 1
ATOM 834 O O . GLU A 1 103 ? 0.640 -3.087 -14.799 1.00 69.62 103 GLU A O 1
ATOM 839 N N . ASP A 1 104 ? 2.207 -2.837 -13.205 1.00 64.94 104 ASP A N 1
ATOM 840 C CA . ASP A 1 104 ? 1.705 -3.886 -12.325 1.00 64.94 104 ASP A CA 1
ATOM 841 C C . ASP A 1 104 ? 0.660 -3.354 -11.328 1.00 64.94 104 ASP A C 1
ATOM 843 O O . ASP A 1 104 ? 0.479 -2.157 -11.111 1.00 64.94 104 ASP A O 1
ATOM 847 N N . CYS A 1 105 ? -0.100 -4.272 -10.734 1.00 61.72 105 CYS A N 1
ATOM 848 C CA . CYS A 1 105 ? -1.223 -3.941 -9.855 1.00 61.72 105 CYS A CA 1
ATOM 849 C C . CYS A 1 105 ? -0.767 -3.579 -8.431 1.00 61.72 105 CYS A C 1
ATOM 851 O O . CYS A 1 105 ? -1.529 -3.757 -7.487 1.00 61.72 105 CYS A O 1
ATOM 853 N N . GLN A 1 106 ? 0.472 -3.122 -8.248 1.00 70.31 106 GLN A N 1
ATOM 854 C CA . GLN A 1 106 ? 1.013 -2.802 -6.934 1.00 70.31 106 GLN A CA 1
ATOM 855 C C . GLN A 1 106 ? 0.486 -1.444 -6.449 1.00 70.31 106 GLN A C 1
ATOM 857 O O . GLN A 1 106 ? 0.524 -0.448 -7.174 1.00 70.31 106 GLN A O 1
ATOM 862 N N . VAL A 1 107 ? 0.018 -1.381 -5.202 1.00 77.06 107 VAL A N 1
ATOM 863 C CA . VAL A 1 107 ? -0.588 -0.171 -4.621 1.00 77.06 107 VAL A CA 1
ATOM 864 C C . VAL A 1 107 ? 0.188 0.316 -3.402 1.00 77.06 107 VAL A C 1
ATOM 866 O O . VAL A 1 107 ? 0.917 -0.443 -2.761 1.00 77.06 107 VAL A O 1
ATOM 869 N N . LYS A 1 108 ? 0.043 1.606 -3.080 1.00 72.75 108 LYS A N 1
ATOM 870 C CA . LYS A 1 108 ? 0.509 2.172 -1.812 1.00 72.75 108 LYS A CA 1
ATOM 871 C C . LYS A 1 108 ? -0.698 2.487 -0.941 1.00 72.75 108 LYS A C 1
ATOM 873 O O . LYS A 1 108 ? -1.440 3.402 -1.269 1.00 72.75 108 LYS A O 1
ATOM 878 N N . VAL A 1 109 ? -0.859 1.761 0.159 1.00 76.31 109 VAL A N 1
ATOM 879 C CA . VAL A 1 109 ? -1.959 1.948 1.113 1.00 76.31 109 VAL A CA 1
ATOM 880 C C . VAL A 1 109 ? -1.353 2.194 2.487 1.00 76.31 109 VAL A C 1
ATOM 882 O O . VAL A 1 109 ? -0.512 1.420 2.936 1.00 76.31 109 VAL A O 1
ATOM 885 N N . ASN A 1 110 ? -1.724 3.301 3.139 1.00 71.06 110 ASN A N 1
ATOM 886 C CA . ASN A 1 110 ? -1.230 3.674 4.473 1.00 71.06 110 ASN A CA 1
ATOM 887 C C . ASN A 1 110 ? 0.309 3.663 4.612 1.00 71.06 110 ASN A C 1
ATOM 889 O O . ASN A 1 110 ? 0.850 3.277 5.643 1.00 71.06 110 ASN A O 1
ATOM 893 N N . GLY A 1 111 ? 1.032 4.053 3.555 1.00 72.12 111 GLY A N 1
ATOM 894 C CA . GLY A 1 111 ? 2.502 4.058 3.525 1.00 72.12 111 GLY A CA 1
ATOM 895 C C . GLY A 1 111 ? 3.149 2.699 3.228 1.00 72.12 111 GLY A C 1
ATOM 896 O O . GLY A 1 111 ? 4.349 2.651 2.956 1.00 72.12 111 GLY A O 1
ATOM 897 N N . TYR A 1 112 ? 2.372 1.616 3.186 1.00 73.31 112 TYR A N 1
ATOM 898 C CA . TYR A 1 112 ? 2.846 0.292 2.802 1.00 73.31 112 TYR A CA 1
ATOM 899 C C . TYR A 1 112 ? 2.771 0.102 1.296 1.00 73.31 112 TYR A C 1
ATOM 901 O O . TYR A 1 112 ? 1.791 0.463 0.645 1.00 73.31 112 TYR A O 1
ATOM 909 N N . ARG A 1 113 ? 3.820 -0.497 0.739 1.00 79.12 113 ARG A N 1
ATOM 910 C CA . ARG A 1 113 ? 3.861 -0.952 -0.647 1.00 79.12 113 ARG A CA 1
ATOM 911 C C . ARG A 1 113 ? 3.306 -2.379 -0.675 1.00 79.12 113 ARG A C 1
ATOM 913 O O . ARG A 1 113 ? 3.946 -3.283 -0.151 1.00 79.12 113 ARG A O 1
ATOM 920 N N . ILE A 1 114 ? 2.121 -2.559 -1.255 1.00 82.94 114 ILE A N 1
ATOM 921 C CA . ILE A 1 114 ? 1.357 -3.811 -1.190 1.00 82.94 114 ILE A CA 1
ATOM 922 C C . ILE A 1 114 ? 1.212 -4.412 -2.583 1.00 82.94 114 ILE A C 1
ATOM 924 O O . ILE A 1 114 ? 0.709 -3.762 -3.502 1.00 82.94 114 ILE A O 1
ATOM 928 N N . GLU A 1 115 ? 1.635 -5.666 -2.718 1.00 83.50 115 GLU A N 1
ATOM 929 C CA . GLU A 1 115 ? 1.428 -6.485 -3.911 1.00 83.50 115 GLU A CA 1
ATOM 930 C C . GLU A 1 115 ? 0.026 -7.098 -3.873 1.00 83.50 115 GLU A C 1
ATOM 932 O O . GLU A 1 115 ? -0.214 -8.081 -3.176 1.00 83.50 115 GLU A O 1
ATOM 937 N N . LEU A 1 116 ? -0.920 -6.541 -4.636 1.00 87.25 116 LEU A N 1
ATOM 938 C CA . LEU A 1 116 ? -2.293 -7.067 -4.661 1.00 87.25 116 LEU A CA 1
ATOM 939 C C . LEU A 1 116 ? -2.344 -8.537 -5.098 1.00 87.25 116 LEU A C 1
ATOM 941 O O . LEU A 1 116 ? -3.124 -9.315 -4.553 1.00 87.25 116 LEU A O 1
ATOM 945 N N . GLY A 1 117 ? -1.446 -8.927 -6.006 1.00 82.69 117 GLY A N 1
ATOM 946 C CA . GLY A 1 117 ? -1.315 -10.305 -6.474 1.00 82.69 117 GLY A CA 1
ATOM 947 C C . GLY A 1 117 ? -0.962 -11.310 -5.371 1.00 82.69 117 GLY A C 1
ATOM 948 O O . GLY A 1 117 ? -1.324 -12.475 -5.487 1.00 82.69 117 GLY A O 1
ATOM 949 N N . GLU A 1 118 ? -0.303 -10.893 -4.285 1.00 84.62 118 GLU A N 1
ATOM 950 C CA . GLU A 1 118 ? 0.001 -11.775 -3.147 1.00 84.62 118 GLU A CA 1
ATOM 951 C C . GLU A 1 118 ? -1.264 -12.111 -2.347 1.00 84.62 118 GLU A C 1
ATOM 953 O O . GLU A 1 118 ? -1.498 -13.268 -1.982 1.00 84.62 118 GLU A O 1
ATOM 958 N N . ILE A 1 119 ? -2.124 -11.112 -2.140 1.00 91.69 119 ILE A N 1
ATOM 959 C CA . ILE A 1 119 ? -3.423 -11.284 -1.484 1.00 91.69 119 ILE A CA 1
ATOM 960 C C . ILE A 1 119 ? -4.328 -12.154 -2.364 1.00 91.69 119 ILE A C 1
ATOM 962 O O . ILE A 1 119 ? -4.928 -13.111 -1.873 1.00 91.69 119 ILE A O 1
ATOM 966 N N . GLU A 1 120 ? -4.374 -11.867 -3.669 1.00 91.94 120 GLU A N 1
ATOM 967 C CA . GLU A 1 120 ? -5.121 -12.646 -4.662 1.00 91.94 120 GLU A CA 1
ATOM 968 C C . GLU A 1 120 ? -4.656 -14.108 -4.687 1.00 91.94 120 GLU A C 1
ATOM 970 O O . GLU A 1 120 ? -5.467 -15.015 -4.511 1.00 91.94 120 GLU A O 1
ATOM 975 N N . ALA A 1 121 ? -3.349 -14.355 -4.824 1.00 86.06 121 ALA A N 1
ATOM 976 C CA . ALA A 1 121 ? -2.782 -15.701 -4.852 1.00 86.06 121 ALA A CA 1
ATOM 977 C C . ALA A 1 121 ? -3.043 -16.466 -3.551 1.00 86.06 121 ALA A C 1
ATOM 979 O O . ALA A 1 121 ? -3.288 -17.673 -3.585 1.00 86.06 121 ALA A O 1
ATOM 980 N N . THR A 1 122 ? -3.021 -15.777 -2.408 1.00 91.50 122 THR A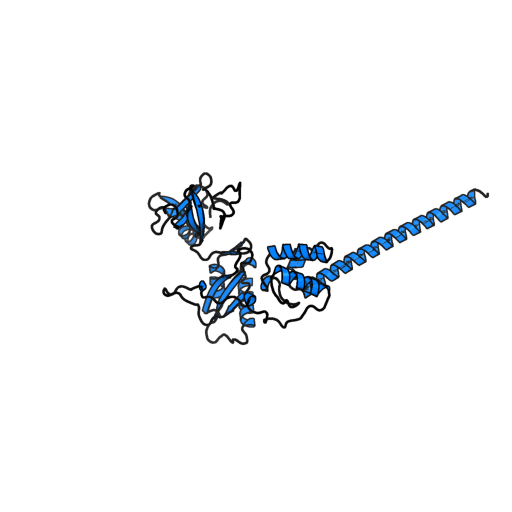 N 1
ATOM 981 C CA . THR A 1 122 ? -3.350 -16.385 -1.120 1.00 91.50 122 THR A CA 1
ATOM 982 C C . THR A 1 122 ? -4.822 -16.775 -1.078 1.00 91.50 122 THR A C 1
ATOM 984 O O . THR A 1 122 ? -5.119 -17.942 -0.836 1.00 91.50 122 THR A O 1
ATOM 987 N N . LEU A 1 123 ? -5.746 -15.856 -1.375 1.00 93.94 123 LEU A N 1
ATOM 988 C CA . LEU A 1 123 ? -7.187 -16.139 -1.424 1.00 93.94 123 LEU A CA 1
ATOM 989 C C . LEU A 1 123 ? -7.525 -17.278 -2.393 1.00 93.94 123 LEU A C 1
ATOM 991 O O . LEU A 1 123 ? -8.338 -18.137 -2.062 1.00 93.94 123 LEU A O 1
ATOM 995 N N . GLN A 1 124 ? -6.848 -17.342 -3.539 1.00 92.62 124 GLN A N 1
ATOM 996 C CA . GLN A 1 124 ? -7.041 -18.380 -4.551 1.00 92.62 124 GLN A CA 1
ATOM 997 C C . GLN A 1 124 ? -6.674 -19.795 -4.057 1.00 92.62 124 GLN A C 1
ATOM 999 O O . GLN A 1 124 ? -7.137 -20.787 -4.616 1.00 92.62 124 GLN A O 1
ATOM 1004 N N . GLN A 1 125 ? -5.870 -19.918 -2.993 1.00 91.81 125 GLN A N 1
ATOM 1005 C CA . GLN A 1 125 ? -5.578 -21.207 -2.347 1.00 91.81 125 GLN A CA 1
ATOM 1006 C C . GLN A 1 125 ? -6.730 -21.705 -1.462 1.00 91.81 125 GLN A C 1
ATOM 1008 O O . GLN A 1 125 ? -6.712 -22.862 -1.035 1.00 91.81 125 GLN A O 1
ATOM 1013 N N . HIS A 1 126 ? -7.700 -20.853 -1.123 1.00 92.62 126 HIS A N 1
ATOM 1014 C CA . HIS A 1 126 ? -8.818 -21.248 -0.279 1.00 92.62 126 HIS A CA 1
ATOM 1015 C C . HIS A 1 126 ? -9.799 -22.134 -1.075 1.00 92.62 126 HIS A C 1
ATOM 1017 O O . HIS A 1 126 ? -10.246 -21.725 -2.147 1.00 92.62 126 HIS A O 1
ATOM 1023 N N . PRO A 1 127 ? -10.211 -23.317 -0.567 1.00 88.62 127 PRO A N 1
ATOM 1024 C CA . PRO A 1 127 ? -11.034 -24.268 -1.323 1.00 88.62 127 PRO A CA 1
ATOM 1025 C C . PRO A 1 127 ? -12.328 -23.678 -1.895 1.00 88.62 127 PRO A C 1
ATOM 1027 O O . PRO A 1 127 ? -12.647 -23.964 -3.047 1.00 88.62 127 PRO A O 1
ATOM 1030 N N . ALA A 1 128 ? -12.996 -22.811 -1.129 1.00 89.12 128 ALA A N 1
ATOM 1031 C CA . ALA A 1 128 ? -14.264 -22.176 -1.497 1.00 89.12 128 ALA A CA 1
ATOM 1032 C C . ALA A 1 128 ? -14.149 -21.005 -2.501 1.00 89.12 128 ALA A C 1
ATOM 1034 O O . ALA A 1 128 ? -15.171 -20.475 -2.934 1.00 89.12 128 ALA A O 1
ATOM 1035 N N . VAL A 1 129 ? -12.937 -20.568 -2.869 1.00 92.75 129 VAL A N 1
ATOM 1036 C CA . VAL A 1 129 ? -12.724 -19.446 -3.804 1.00 92.75 129 VAL A CA 1
ATOM 1037 C C . VAL A 1 129 ? -12.537 -19.990 -5.221 1.00 92.75 129 VAL A C 1
ATOM 1039 O O . VAL A 1 129 ? -11.698 -20.862 -5.457 1.00 92.75 129 VAL A O 1
ATOM 1042 N N . LYS A 1 130 ? -13.342 -19.503 -6.174 1.00 92.12 130 LYS A N 1
ATOM 1043 C CA . LYS A 1 130 ? -13.210 -19.822 -7.604 1.00 92.12 130 LYS A CA 1
ATOM 1044 C C . LYS A 1 130 ? -12.294 -18.821 -8.294 1.00 92.12 130 LYS A C 1
ATOM 1046 O O . LYS A 1 130 ? -11.349 -19.228 -8.960 1.00 92.12 130 LYS A O 1
ATOM 1051 N N . GLU A 1 131 ? -12.577 -17.536 -8.130 1.00 92.44 131 GLU A N 1
ATOM 1052 C CA . GLU A 1 131 ? -11.802 -16.422 -8.679 1.00 92.44 131 GLU A CA 1
ATOM 1053 C C . GLU A 1 131 ? -11.786 -15.281 -7.663 1.00 92.44 131 GLU A C 1
ATOM 1055 O O . GLU A 1 131 ? -12.717 -15.130 -6.868 1.00 92.44 131 GLU A O 1
ATOM 1060 N N . THR A 1 132 ? -10.737 -14.468 -7.694 1.00 94.19 132 THR A N 1
ATOM 1061 C CA . THR A 1 132 ? -10.617 -13.292 -6.836 1.00 94.19 132 THR A CA 1
ATOM 1062 C C . THR A 1 132 ? -9.863 -12.177 -7.547 1.00 94.19 132 THR A C 1
ATOM 1064 O O . THR A 1 132 ? -8.975 -12.434 -8.361 1.00 94.19 132 THR A O 1
ATOM 1067 N N . VAL A 1 133 ? -10.213 -10.933 -7.236 1.00 92.88 133 VAL A N 1
ATOM 1068 C CA . VAL A 1 133 ? -9.420 -9.752 -7.581 1.00 92.88 133 VAL A CA 1
ATOM 1069 C C . VAL A 1 133 ? -9.400 -8.816 -6.384 1.00 92.88 133 VAL A C 1
ATOM 1071 O O . VAL A 1 133 ? -10.426 -8.593 -5.743 1.00 92.88 133 VAL A O 1
ATOM 1074 N N . VAL A 1 134 ? -8.241 -8.247 -6.080 1.00 91.50 134 VAL A N 1
ATOM 1075 C CA . VAL A 1 134 ? -8.097 -7.255 -5.015 1.00 91.50 134 VAL A CA 1
ATOM 1076 C C . VAL A 1 134 ? -7.827 -5.903 -5.658 1.00 91.50 134 VAL A C 1
ATOM 1078 O O . VAL A 1 134 ? -7.168 -5.792 -6.694 1.00 91.50 134 VAL A O 1
ATOM 1081 N N . THR A 1 135 ? -8.381 -4.843 -5.081 1.00 88.56 135 THR A N 1
ATOM 1082 C CA . THR A 1 135 ? -8.119 -3.476 -5.532 1.00 88.56 135 THR A CA 1
ATOM 1083 C C . THR A 1 135 ? -8.060 -2.507 -4.363 1.00 88.56 135 THR A C 1
ATOM 1085 O O . THR A 1 135 ? -8.563 -2.801 -3.281 1.00 88.56 135 THR A O 1
ATOM 1088 N N . ALA A 1 136 ? -7.436 -1.352 -4.585 1.00 86.44 136 ALA A N 1
ATOM 1089 C CA . ALA A 1 136 ? -7.492 -0.238 -3.653 1.00 86.44 136 ALA A CA 1
ATOM 1090 C C . ALA A 1 136 ? -8.620 0.710 -4.080 1.00 86.44 136 ALA A C 1
ATOM 1092 O O . ALA A 1 136 ? -8.612 1.207 -5.208 1.00 86.44 136 ALA A O 1
ATOM 1093 N N . VAL A 1 137 ? -9.579 0.956 -3.190 1.00 82.00 137 VAL A N 1
ATOM 1094 C CA . VAL A 1 137 ? -10.712 1.867 -3.404 1.00 82.00 137 VAL A CA 1
ATOM 1095 C C . VAL A 1 137 ? -10.567 3.073 -2.477 1.00 82.00 137 VAL A C 1
ATOM 1097 O O . VAL A 1 137 ? -10.203 2.913 -1.317 1.00 82.00 137 VAL A O 1
ATOM 1100 N N . GLY A 1 138 ? -10.823 4.277 -2.991 1.00 69.44 138 GLY A N 1
ATOM 1101 C CA . GLY A 1 138 ? -10.750 5.543 -2.251 1.00 69.44 138 GLY A CA 1
ATOM 1102 C C . GLY A 1 138 ? -10.370 6.703 -3.175 1.00 69.44 138 GLY A C 1
ATOM 1103 O O . GLY A 1 138 ? -9.504 6.543 -4.037 1.00 69.44 138 GLY A O 1
ATOM 1104 N N . GLU A 1 139 ? -11.029 7.856 -3.029 1.00 57.59 139 GLU A N 1
ATOM 1105 C CA . GLU A 1 139 ? -10.818 9.023 -3.907 1.00 57.59 139 GLU A CA 1
ATOM 1106 C C . GLU A 1 139 ? -9.456 9.691 -3.685 1.00 57.59 139 GLU A C 1
ATOM 1108 O O . GLU A 1 139 ? -8.779 10.090 -4.634 1.00 57.59 139 GLU A O 1
ATOM 1113 N N . LEU A 1 140 ? -9.027 9.770 -2.425 1.00 56.91 140 LEU A N 1
ATOM 1114 C CA . LEU A 1 140 ? -7.739 10.325 -2.023 1.00 56.91 140 LEU A CA 1
ATOM 1115 C C . LEU A 1 140 ? -6.787 9.194 -1.643 1.00 56.91 140 LEU A C 1
ATOM 1117 O O . LEU A 1 140 ? -7.193 8.223 -1.005 1.00 56.91 140 LEU A O 1
ATOM 1121 N N . ARG A 1 141 ? -5.494 9.345 -1.969 1.00 57.91 141 ARG A N 1
ATOM 1122 C CA . ARG A 1 141 ? -4.439 8.373 -1.605 1.00 57.91 141 ARG A CA 1
ATOM 1123 C C . ARG A 1 141 ? -4.421 8.040 -0.110 1.00 57.91 141 ARG A C 1
ATOM 1125 O O . ARG A 1 141 ? -4.050 6.938 0.270 1.00 57.91 141 ARG A O 1
ATOM 1132 N N . GLU A 1 142 ? -4.816 9.002 0.712 1.00 57.53 142 GLU A N 1
ATOM 1133 C CA . GLU A 1 142 ? -4.816 8.936 2.176 1.00 57.53 142 GLU A CA 1
ATOM 1134 C C . GLU A 1 142 ? -5.951 8.068 2.730 1.00 57.53 142 GLU A C 1
ATOM 1136 O O . GLU A 1 142 ? -5.833 7.557 3.836 1.00 57.53 142 GLU A O 1
ATOM 1141 N N . ASN A 1 143 ? -7.015 7.862 1.947 1.00 65.31 143 ASN A N 1
ATOM 1142 C CA . ASN A 1 143 ? -8.202 7.090 2.321 1.00 65.31 143 ASN A CA 1
ATOM 1143 C C . ASN A 1 143 ? -8.360 5.829 1.460 1.00 65.31 143 ASN A C 1
ATOM 1145 O O . ASN A 1 143 ? -9.455 5.283 1.351 1.00 65.31 143 ASN A O 1
ATOM 1149 N N . GLN A 1 144 ? -7.286 5.372 0.812 1.00 76.25 144 GLN A N 1
ATOM 1150 C CA . GLN A 1 144 ? -7.343 4.123 0.065 1.00 76.25 144 GLN A CA 1
ATOM 1151 C C . GLN A 1 144 ? -7.469 2.937 1.017 1.00 76.25 144 GLN A C 1
ATOM 1153 O O . GLN A 1 144 ? -6.709 2.808 1.974 1.00 76.25 144 GLN A O 1
ATOM 1158 N N . GLN A 1 145 ? -8.404 2.047 0.712 1.00 82.50 145 GLN A N 1
ATOM 1159 C CA . GLN A 1 145 ? -8.609 0.792 1.416 1.00 82.50 145 GLN A CA 1
ATOM 1160 C C . GLN A 1 145 ? -8.551 -0.379 0.447 1.00 82.50 145 GLN A C 1
ATOM 1162 O O . GLN A 1 145 ? -8.964 -0.274 -0.708 1.00 82.50 145 GLN A O 1
ATOM 1167 N N . LEU A 1 146 ? -8.037 -1.507 0.927 1.00 89.38 146 LEU A N 1
ATOM 1168 C CA . LEU A 1 146 ? -8.026 -2.746 0.165 1.00 89.38 146 LEU A CA 1
ATOM 1169 C C . LEU A 1 146 ? -9.411 -3.390 0.191 1.00 89.38 146 LEU A C 1
ATOM 1171 O O . LEU A 1 146 ? -10.007 -3.544 1.254 1.00 89.38 146 LEU A O 1
ATOM 1175 N N . VAL A 1 147 ? -9.892 -3.805 -0.973 1.00 91.31 147 VAL A N 1
ATOM 1176 C CA . VAL A 1 147 ? -11.177 -4.485 -1.148 1.00 91.31 147 VAL A CA 1
ATOM 1177 C C . VAL A 1 147 ? -10.944 -5.740 -1.972 1.00 91.31 147 VAL A C 1
ATOM 1179 O O . VAL A 1 147 ? -10.338 -5.669 -3.046 1.00 91.31 147 VAL A O 1
ATOM 1182 N N . ALA A 1 148 ? -11.418 -6.879 -1.474 1.00 93.38 148 ALA A N 1
ATOM 1183 C CA . ALA A 1 148 ? -11.345 -8.158 -2.168 1.00 93.38 148 ALA A CA 1
ATOM 1184 C C . ALA A 1 148 ? -12.696 -8.500 -2.802 1.00 93.38 148 ALA A C 1
ATOM 1186 O O . ALA A 1 148 ? -13.712 -8.548 -2.118 1.00 93.38 148 ALA A O 1
ATOM 1187 N N . TYR A 1 149 ? -12.703 -8.774 -4.102 1.00 93.62 149 TYR A N 1
ATOM 1188 C CA . TYR A 1 149 ? -13.879 -9.229 -4.835 1.00 93.62 149 TYR A CA 1
ATOM 1189 C C . TYR A 1 149 ? -13.734 -10.713 -5.111 1.00 93.62 149 TYR A C 1
ATOM 1191 O O . TYR A 1 149 ? -12.767 -11.121 -5.752 1.00 93.62 149 TYR A O 1
ATOM 1199 N N . ILE A 1 150 ? -14.680 -11.513 -4.635 1.00 94.12 150 ILE A N 1
ATOM 1200 C CA . ILE A 1 150 ? -14.568 -12.968 -4.628 1.00 94.12 150 ILE A CA 1
ATOM 1201 C C . ILE A 1 150 ? -15.744 -13.580 -5.375 1.00 94.12 150 ILE A C 1
ATOM 1203 O O . ILE A 1 150 ? -16.904 -13.300 -5.078 1.00 94.12 150 ILE A O 1
ATOM 1207 N N . VAL A 1 151 ? -15.426 -14.474 -6.307 1.00 92.81 151 VAL A N 1
ATOM 1208 C CA . VAL A 1 151 ? -16.384 -15.399 -6.908 1.00 92.81 151 VAL A CA 1
ATOM 1209 C C . VAL A 1 151 ? -16.255 -16.734 -6.173 1.00 92.81 151 VAL A C 1
ATOM 1211 O O . VAL A 1 151 ? -15.193 -17.366 -6.250 1.00 92.81 151 VAL A O 1
ATOM 1214 N N . PRO A 1 152 ? -17.279 -17.186 -5.435 1.00 91.56 152 PRO A N 1
ATOM 1215 C CA . PRO A 1 152 ? -17.228 -18.464 -4.739 1.00 91.56 152 PRO A CA 1
ATOM 1216 C C . PRO A 1 152 ? -17.339 -19.643 -5.717 1.00 91.56 152 PRO A C 1
ATOM 1218 O O . PRO A 1 152 ? -17.877 -19.524 -6.821 1.00 91.56 152 PRO A O 1
ATOM 1221 N N . LYS A 1 153 ? -16.843 -20.820 -5.319 1.00 87.75 153 LYS A N 1
ATOM 1222 C CA . LYS A 1 153 ? -17.110 -22.053 -6.075 1.00 87.75 153 LYS A CA 1
ATOM 1223 C C . LYS A 1 153 ? -18.581 -22.448 -5.952 1.00 87.75 153 LYS A C 1
ATOM 1225 O O . LYS A 1 153 ? -19.167 -22.423 -4.872 1.00 87.75 153 LYS A O 1
ATOM 1230 N N . SER A 1 154 ? -19.175 -22.816 -7.086 1.00 73.50 154 SER A N 1
ATOM 1231 C CA . SER A 1 154 ? -20.583 -23.199 -7.188 1.00 73.50 154 SER A CA 1
ATOM 1232 C C . SER A 1 154 ? -20.916 -24.375 -6.262 1.00 73.50 154 SER A C 1
ATOM 1234 O O . SER A 1 154 ? -20.187 -25.363 -6.240 1.00 73.50 154 SER A O 1
ATOM 1236 N N . GLY A 1 155 ? -22.033 -24.277 -5.534 1.00 65.94 155 GLY A N 1
ATOM 1237 C CA . GLY A 1 155 ? -22.552 -25.342 -4.662 1.00 65.94 155 GLY A CA 1
ATOM 1238 C C . GLY A 1 155 ? -22.067 -25.308 -3.209 1.00 65.94 155 GLY A C 1
ATOM 1239 O O . GLY A 1 155 ? -22.638 -26.009 -2.382 1.00 65.94 155 GLY A O 1
ATOM 1240 N N . GLU A 1 156 ? -21.073 -24.479 -2.877 1.00 64.19 156 GLU A N 1
ATOM 1241 C CA . GLU A 1 156 ? -20.567 -24.323 -1.502 1.00 64.19 156 GLU A CA 1
ATOM 1242 C C . GLU A 1 156 ? -20.971 -22.999 -0.847 1.00 64.19 156 GLU A C 1
ATOM 1244 O O . GLU A 1 156 ? -20.611 -22.764 0.303 1.00 64.19 156 GLU A O 1
ATOM 1249 N N . PHE A 1 157 ? -21.690 -22.129 -1.561 1.00 73.81 157 PHE A N 1
ATOM 1250 C CA . PHE A 1 157 ? -22.035 -20.790 -1.096 1.00 73.81 157 PHE A CA 1
ATOM 1251 C C . PHE A 1 157 ? -23.543 -20.621 -0.916 1.00 73.81 157 PHE A C 1
ATOM 1253 O O . PHE A 1 157 ? -24.316 -20.704 -1.871 1.00 73.81 157 PHE A O 1
ATOM 1260 N N . GLU A 1 158 ? -23.934 -20.334 0.321 1.00 76.69 158 GLU A N 1
ATOM 1261 C CA . GLU A 1 158 ? -25.284 -19.932 0.702 1.00 76.69 158 GLU A CA 1
ATOM 1262 C C . GLU A 1 158 ? -25.274 -18.420 0.954 1.00 76.69 158 GLU A C 1
ATOM 1264 O O . GLU A 1 158 ? -24.597 -17.951 1.871 1.00 76.69 158 GLU A O 1
ATOM 1269 N N . ALA A 1 159 ? -26.023 -17.652 0.154 1.00 71.88 159 ALA A N 1
ATOM 1270 C CA . ALA A 1 159 ? -26.042 -16.187 0.244 1.00 71.88 159 ALA A CA 1
ATOM 1271 C C . ALA A 1 159 ? -26.435 -15.675 1.642 1.00 71.88 159 ALA A C 1
ATOM 1273 O O . ALA A 1 159 ? -25.886 -14.684 2.115 1.00 71.88 159 ALA A O 1
ATOM 1274 N N . GLU A 1 160 ? -27.318 -16.399 2.335 1.00 74.06 160 GLU A N 1
ATOM 1275 C CA . GLU A 1 160 ? -27.759 -16.107 3.708 1.00 74.06 160 GLU A CA 1
ATOM 1276 C C . GLU A 1 160 ? -26.641 -16.244 4.755 1.00 74.06 160 GLU A C 1
ATOM 1278 O O . GLU A 1 160 ? -26.775 -15.764 5.876 1.00 74.06 160 GLU A O 1
ATOM 1283 N N . ARG A 1 161 ? -25.522 -16.889 4.402 1.00 80.44 161 ARG A N 1
ATOM 1284 C CA . ARG A 1 161 ? -24.357 -17.094 5.271 1.00 80.44 161 ARG A CA 1
ATOM 1285 C C . ARG A 1 161 ? -23.116 -16.354 4.778 1.00 80.44 161 ARG A C 1
ATOM 1287 O O . ARG A 1 161 ? -22.005 -16.726 5.152 1.00 80.44 161 ARG A O 1
ATOM 1294 N N . ALA A 1 162 ? -23.279 -15.313 3.961 1.00 78.94 162 ALA A N 1
ATOM 1295 C CA . ALA A 1 162 ? -22.170 -14.524 3.421 1.00 78.94 162 ALA A CA 1
ATOM 1296 C C . ALA A 1 162 ? -21.143 -14.120 4.497 1.00 78.94 162 ALA A C 1
ATOM 1298 O O . ALA A 1 162 ? -19.951 -14.373 4.323 1.00 78.94 162 ALA A O 1
ATOM 1299 N N . ASP A 1 163 ? -21.605 -13.614 5.644 1.00 77.50 163 ASP A N 1
ATOM 1300 C CA . ASP A 1 163 ? -20.743 -13.169 6.749 1.00 77.50 163 ASP A CA 1
ATOM 1301 C C . ASP A 1 163 ? -19.874 -14.298 7.320 1.00 77.50 163 ASP A C 1
ATOM 1303 O O . ASP A 1 163 ? -18.704 -14.094 7.650 1.00 77.50 163 ASP A O 1
ATOM 1307 N N . PHE A 1 164 ? -20.406 -15.525 7.374 1.00 82.38 164 PHE A N 1
ATOM 1308 C CA . PHE A 1 164 ? -19.644 -16.694 7.812 1.00 82.38 164 PHE A CA 1
ATOM 1309 C C . PHE A 1 164 ? -18.476 -16.985 6.861 1.00 82.38 164 PHE A C 1
ATOM 1311 O O . PHE A 1 164 ? -17.358 -17.227 7.319 1.00 82.38 164 PHE A O 1
ATOM 1318 N N . TYR A 1 165 ? -18.702 -16.935 5.545 1.00 85.38 165 TYR A N 1
ATOM 1319 C CA . TYR A 1 165 ? -17.641 -17.154 4.556 1.00 85.38 165 TYR A CA 1
ATOM 1320 C C . TYR A 1 165 ? -16.619 -16.016 4.548 1.00 85.38 165 TYR A C 1
ATOM 1322 O O . TYR A 1 165 ? -15.418 -16.284 4.504 1.00 85.38 165 TYR A O 1
ATOM 1330 N N . ILE A 1 166 ? -17.076 -14.767 4.667 1.00 88.44 166 ILE A N 1
ATOM 1331 C CA . ILE A 1 166 ? -16.203 -13.593 4.768 1.00 88.44 166 ILE A CA 1
ATOM 1332 C C . ILE A 1 166 ? -15.270 -13.727 5.974 1.00 88.44 166 ILE A C 1
ATOM 1334 O O . ILE A 1 166 ? -14.055 -13.571 5.826 1.00 88.44 166 ILE A O 1
ATOM 1338 N N . GLN A 1 167 ? -15.796 -14.109 7.142 1.00 85.00 167 GLN A N 1
ATOM 1339 C CA . GLN A 1 167 ? -14.966 -14.327 8.326 1.00 85.00 167 GLN A CA 1
ATOM 1340 C C . GLN A 1 167 ? -13.945 -15.451 8.103 1.00 85.00 167 GLN A C 1
ATOM 1342 O O . GLN A 1 167 ? -12.781 -15.307 8.471 1.00 85.00 167 GLN A O 1
ATOM 1347 N N . LYS A 1 168 ? -14.330 -16.548 7.436 1.00 89.69 168 LYS A N 1
ATOM 1348 C CA . LYS A 1 168 ? -13.398 -17.639 7.099 1.00 89.69 168 LYS A CA 1
ATOM 1349 C C . LYS A 1 168 ? -12.267 -17.181 6.180 1.00 89.69 168 LYS A C 1
ATOM 1351 O O . LYS A 1 168 ? -11.123 -17.587 6.391 1.00 89.69 168 LYS A O 1
ATOM 1356 N N . TRP A 1 169 ? -12.553 -16.336 5.192 1.00 92.75 169 TRP A N 1
ATOM 1357 C CA . TRP A 1 169 ? -11.526 -15.767 4.316 1.00 92.75 169 TRP A CA 1
ATOM 1358 C C . TRP A 1 169 ? -10.613 -14.795 5.055 1.00 92.75 169 TRP A C 1
ATOM 1360 O O . TRP A 1 169 ? -9.395 -14.863 4.880 1.00 92.75 169 TRP A O 1
ATOM 1370 N N . ARG A 1 170 ? -11.172 -13.955 5.933 1.00 90.69 170 ARG A N 1
ATOM 1371 C CA . ARG A 1 170 ? -10.396 -13.058 6.795 1.00 90.69 170 ARG A CA 1
ATOM 1372 C C . ARG A 1 170 ? -9.446 -13.849 7.699 1.00 90.69 170 ARG A C 1
ATOM 1374 O O . ARG A 1 170 ? -8.245 -13.592 7.670 1.00 90.69 170 ARG A O 1
ATOM 1381 N N . ASP A 1 171 ? -9.946 -14.860 8.408 1.00 88.25 171 ASP A N 1
ATOM 1382 C CA . ASP A 1 171 ? -9.140 -15.733 9.274 1.00 88.25 171 ASP A CA 1
ATOM 1383 C C . ASP A 1 171 ? -8.042 -16.468 8.489 1.00 88.25 171 ASP A C 1
ATOM 1385 O O . ASP A 1 171 ? -6.939 -16.702 8.987 1.00 88.25 171 ASP A O 1
ATOM 1389 N N . PHE A 1 172 ? -8.346 -16.882 7.257 1.00 92.88 172 PHE A N 1
ATOM 1390 C CA . PHE A 1 172 ? -7.393 -17.571 6.395 1.00 92.88 172 PHE A CA 1
ATOM 1391 C C . PHE A 1 172 ? -6.256 -16.651 5.941 1.00 92.88 172 PHE A C 1
ATOM 1393 O O . PHE A 1 172 ? -5.097 -17.071 5.961 1.00 92.88 172 PHE A O 1
ATOM 1400 N N . LEU A 1 173 ? -6.574 -15.408 5.568 1.00 93.25 173 LEU A N 1
ATOM 1401 C CA . LEU A 1 173 ? -5.574 -14.406 5.205 1.00 93.25 173 LEU A CA 1
ATOM 1402 C C . LEU A 1 173 ? -4.726 -13.992 6.412 1.00 93.25 173 LEU A C 1
ATOM 1404 O O . LEU A 1 173 ? -3.505 -13.993 6.295 1.00 93.25 173 LEU A O 1
ATOM 1408 N N . GLN A 1 174 ? -5.332 -13.745 7.578 1.00 91.06 174 GLN A N 1
ATOM 1409 C CA . GLN A 1 174 ? -4.612 -13.349 8.802 1.00 91.06 174 GLN A CA 1
ATOM 1410 C C . GLN A 1 174 ? -3.551 -14.365 9.243 1.00 91.06 174 G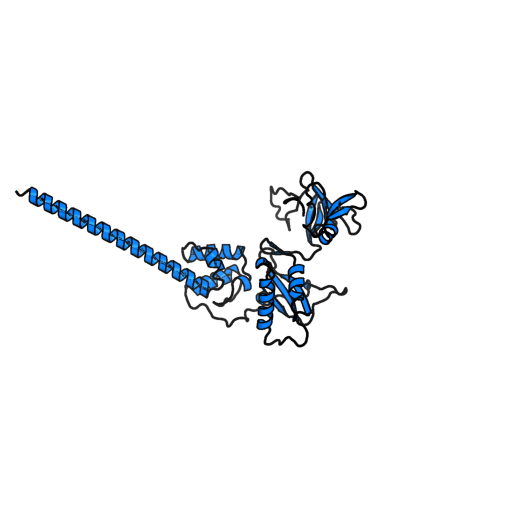LN A C 1
ATOM 1412 O O . GLN A 1 174 ? -2.543 -14.007 9.843 1.00 91.06 174 GLN A O 1
ATOM 1417 N N . LYS A 1 175 ? -3.744 -15.654 8.938 1.00 92.06 175 LYS A N 1
ATOM 1418 C CA . LYS A 1 175 ? -2.755 -16.701 9.245 1.00 92.06 175 LYS A CA 1
ATOM 1419 C C . LYS A 1 175 ? -1.528 -16.681 8.331 1.00 92.06 175 LYS A C 1
ATOM 1421 O O . LYS A 1 175 ? -0.553 -17.364 8.636 1.00 92.06 175 LYS A O 1
ATOM 1426 N N . LYS A 1 176 ? -1.593 -15.988 7.191 1.00 90.94 176 LYS A N 1
ATOM 1427 C CA . LYS A 1 176 ? -0.593 -16.059 6.114 1.00 90.94 176 LYS A CA 1
ATOM 1428 C C . LYS A 1 176 ? 0.008 -14.709 5.744 1.00 90.94 176 LYS A C 1
ATOM 1430 O O . LYS A 1 176 ? 1.137 -14.677 5.269 1.00 90.94 176 LYS A O 1
ATOM 1435 N N . LEU A 1 177 ? -0.741 -13.630 5.939 1.00 90.88 177 LEU A N 1
ATOM 1436 C CA . LEU A 1 177 ? -0.382 -12.283 5.528 1.00 90.88 177 LEU A CA 1
ATOM 1437 C C . LEU A 1 177 ? -0.323 -11.353 6.744 1.00 90.88 177 LEU A C 1
ATOM 1439 O O . LEU A 1 177 ? -1.047 -11.563 7.717 1.00 90.88 177 LEU A O 1
ATOM 1443 N N . PRO A 1 178 ? 0.528 -10.319 6.700 1.00 85.62 178 PRO A N 1
ATOM 1444 C CA . PRO A 1 178 ? 0.571 -9.300 7.738 1.00 85.62 178 PRO A CA 1
ATOM 1445 C C . PRO A 1 178 ? -0.683 -8.410 7.720 1.00 85.62 178 PRO A C 1
ATOM 1447 O O . PRO A 1 178 ? -1.294 -8.200 6.672 1.00 85.62 178 PRO A O 1
ATOM 1450 N N . ASP A 1 179 ? -1.006 -7.804 8.866 1.00 81.75 179 ASP A N 1
ATOM 1451 C CA . ASP A 1 179 ? -2.240 -7.024 9.068 1.00 81.75 179 ASP A CA 1
ATOM 1452 C C . ASP A 1 179 ? -2.451 -5.900 8.043 1.00 81.75 179 ASP A C 1
ATOM 1454 O O . ASP A 1 179 ? -3.574 -5.649 7.613 1.00 81.75 179 ASP A O 1
ATOM 1458 N N . TYR A 1 180 ? -1.382 -5.238 7.593 1.00 81.19 180 TYR A N 1
ATOM 1459 C CA . TYR A 1 180 ? -1.488 -4.138 6.627 1.00 81.19 180 TYR A CA 1
ATOM 1460 C C . TYR A 1 180 ? -1.901 -4.591 5.215 1.00 81.19 180 TYR A C 1
ATOM 1462 O O . TYR A 1 180 ? -2.265 -3.748 4.400 1.00 81.19 180 TYR A O 1
ATOM 1470 N N . MET A 1 181 ? -1.841 -5.894 4.911 1.00 88.81 181 MET A N 1
ATOM 1471 C CA . MET A 1 181 ? -2.310 -6.481 3.649 1.00 88.81 181 MET A CA 1
ATOM 1472 C C . MET A 1 181 ? -3.761 -6.969 3.722 1.00 88.81 181 MET A C 1
ATOM 1474 O O . MET A 1 181 ? -4.282 -7.497 2.740 1.00 88.81 181 MET A O 1
ATOM 1478 N N . MET A 1 182 ? -4.422 -6.822 4.870 1.00 90.81 182 MET A N 1
ATOM 1479 C CA . MET A 1 182 ? -5.779 -7.315 5.054 1.00 90.81 182 MET A CA 1
ATOM 1480 C C . MET A 1 182 ? -6.795 -6.433 4.315 1.00 90.81 182 MET A C 1
ATOM 1482 O O . MET A 1 182 ? -6.830 -5.222 4.547 1.00 90.81 182 MET A O 1
ATOM 1486 N N . PRO A 1 183 ? -7.660 -7.015 3.461 1.00 91.19 183 PRO A N 1
ATOM 1487 C CA . PRO A 1 183 ? -8.796 -6.292 2.906 1.00 91.19 183 PRO A CA 1
ATOM 1488 C C . PRO A 1 183 ? -9.722 -5.770 4.011 1.00 91.19 183 PRO A C 1
ATOM 1490 O O . PRO A 1 183 ? -10.049 -6.488 4.966 1.00 91.19 183 PRO A O 1
ATOM 1493 N N . ALA A 1 184 ? -10.147 -4.516 3.869 1.00 85.12 184 ALA A N 1
ATOM 1494 C CA . ALA A 1 184 ? -11.154 -3.906 4.727 1.00 85.12 184 ALA A CA 1
ATOM 1495 C C . ALA A 1 184 ? -12.529 -4.528 4.447 1.00 85.12 184 ALA A C 1
ATOM 1497 O O . ALA A 1 184 ? -13.209 -4.938 5.386 1.00 85.12 184 ALA A O 1
ATOM 1498 N N . ASP A 1 185 ? -12.868 -4.701 3.164 1.00 86.94 185 ASP A N 1
ATOM 1499 C CA . ASP A 1 185 ? -14.154 -5.240 2.710 1.00 86.94 185 ASP A CA 1
ATOM 1500 C C . ASP A 1 185 ? -13.984 -6.437 1.752 1.00 86.94 185 ASP A C 1
ATOM 1502 O O . ASP A 1 185 ? -12.983 -6.550 1.029 1.00 86.94 185 ASP A O 1
ATOM 1506 N N . PHE A 1 186 ? -14.979 -7.325 1.754 1.00 89.62 186 PHE A N 1
ATOM 1507 C CA . PHE A 1 186 ? -15.068 -8.524 0.923 1.00 89.62 186 PHE A CA 1
ATOM 1508 C C . PHE A 1 186 ? -16.402 -8.531 0.175 1.00 89.62 186 PHE A C 1
ATOM 1510 O O .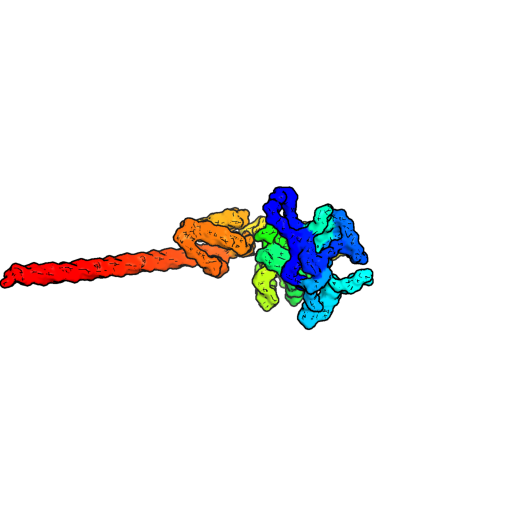 PHE A 1 186 ? -17.468 -8.684 0.766 1.00 89.62 186 PHE A O 1
ATOM 1517 N N . ILE A 1 187 ? -16.343 -8.404 -1.148 1.00 89.69 187 ILE A N 1
ATOM 1518 C CA . ILE A 1 187 ? -17.522 -8.283 -2.004 1.00 89.69 187 ILE A CA 1
ATOM 1519 C C . ILE A 1 187 ? -17.676 -9.553 -2.824 1.00 89.69 187 ILE A C 1
ATOM 1521 O O . ILE A 1 187 ? -16.803 -9.937 -3.600 1.00 89.69 187 ILE A O 1
ATOM 1525 N N . LEU A 1 188 ? -18.822 -10.194 -2.669 1.00 89.69 188 LEU A N 1
ATOM 1526 C CA . LEU A 1 188 ? -19.178 -11.385 -3.423 1.00 89.69 188 LEU A CA 1
ATOM 1527 C C . LEU A 1 188 ? -19.701 -11.006 -4.805 1.00 89.69 188 LEU A C 1
ATOM 1529 O O . LEU A 1 188 ? -20.530 -10.105 -4.931 1.00 89.69 188 LEU A O 1
ATOM 1533 N N . LEU A 1 189 ? -19.233 -11.719 -5.825 1.00 89.75 189 LEU A N 1
ATOM 1534 C CA . LEU A 1 189 ? -19.680 -11.573 -7.205 1.00 89.75 189 LEU A CA 1
ATOM 1535 C C . LEU A 1 189 ? -20.064 -12.933 -7.785 1.00 89.75 189 LEU A C 1
ATOM 1537 O O . LEU A 1 189 ? -19.420 -13.941 -7.499 1.00 89.75 189 LEU A O 1
ATOM 1541 N N . ASP A 1 190 ? -21.050 -12.944 -8.678 1.00 87.06 190 ASP A N 1
ATOM 1542 C CA . ASP A 1 190 ? -21.378 -14.140 -9.463 1.00 87.06 190 ASP A CA 1
ATOM 1543 C C . ASP A 1 190 ? -20.287 -14.448 -10.504 1.00 87.06 190 ASP A C 1
ATOM 1545 O O . ASP A 1 190 ? -19.991 -15.606 -10.802 1.00 87.06 190 ASP A O 1
ATOM 1549 N N . ALA A 1 191 ? -19.670 -13.398 -11.055 1.00 89.38 191 ALA A N 1
ATOM 1550 C CA . ALA A 1 191 ? -18.556 -13.472 -11.993 1.00 89.38 191 ALA A CA 1
ATOM 1551 C C . ALA A 1 191 ? -17.738 -12.172 -11.975 1.00 89.38 191 ALA A C 1
ATOM 1553 O O . ALA A 1 191 ? -18.275 -11.091 -11.715 1.00 89.38 191 ALA A O 1
ATOM 1554 N N . LEU A 1 192 ? -16.445 -12.260 -12.299 1.00 90.81 192 LEU A N 1
ATOM 1555 C CA . LEU A 1 192 ? -15.614 -11.071 -12.476 1.00 90.81 192 LEU A CA 1
ATOM 1556 C C . LEU A 1 192 ? -15.998 -10.330 -13.768 1.00 90.81 192 LEU A C 1
ATOM 1558 O O . LEU A 1 192 ? -16.132 -10.963 -14.819 1.00 90.81 192 LEU A O 1
ATOM 1562 N N . PRO A 1 193 ? -16.134 -8.990 -13.745 1.00 86.81 193 PRO A N 1
ATOM 1563 C CA . PRO A 1 193 ? -16.365 -8.228 -14.962 1.00 86.81 193 PRO A CA 1
ATOM 1564 C C . PRO A 1 193 ? -15.120 -8.296 -15.848 1.00 86.81 193 PRO A C 1
ATOM 1566 O O . PRO A 1 193 ? -14.011 -8.012 -15.393 1.00 86.81 193 PRO A O 1
ATOM 1569 N N . LEU A 1 194 ? -15.293 -8.635 -17.124 1.00 84.31 194 LEU A N 1
ATOM 1570 C CA . LEU A 1 194 ? -14.201 -8.729 -18.093 1.00 84.31 194 LEU A CA 1
ATOM 1571 C C . LEU A 1 194 ? -14.287 -7.609 -19.141 1.00 84.31 194 LEU A C 1
ATOM 1573 O O . LEU A 1 194 ? -15.354 -7.106 -19.481 1.00 84.31 194 LEU A O 1
ATOM 1577 N N . THR A 1 195 ? -13.132 -7.200 -19.652 1.00 70.75 195 THR A N 1
ATOM 1578 C CA . THR A 1 195 ? -12.986 -6.370 -20.853 1.00 70.75 195 THR A CA 1
ATOM 1579 C C . THR A 1 195 ? -13.250 -7.204 -22.107 1.00 70.75 195 THR A C 1
ATOM 1581 O O . THR A 1 195 ? -13.237 -8.433 -22.057 1.00 70.75 195 THR A O 1
ATOM 1584 N N . SER A 1 196 ? -13.395 -6.552 -23.264 1.00 60.78 196 SER A N 1
ATOM 1585 C CA . SER A 1 196 ? -13.497 -7.226 -24.570 1.00 60.78 196 SER A CA 1
ATOM 1586 C C . SER A 1 196 ? -12.327 -8.174 -24.870 1.00 60.78 196 SER A C 1
ATOM 1588 O O . SER A 1 196 ? -12.485 -9.114 -25.639 1.00 60.78 196 SER A O 1
ATOM 1590 N N . ASN A 1 197 ? -11.173 -7.961 -24.230 1.00 51.28 197 ASN A N 1
ATOM 1591 C CA . ASN A 1 197 ? -9.974 -8.789 -24.372 1.00 51.28 197 ASN A CA 1
ATOM 1592 C C . ASN A 1 197 ? -9.866 -9.891 -23.297 1.00 51.28 197 ASN A C 1
ATOM 1594 O O . ASN A 1 197 ? -8.792 -10.460 -23.116 1.00 51.28 197 ASN A O 1
ATOM 1598 N N . GLY A 1 198 ? -10.923 -10.144 -22.519 1.00 57.56 198 GLY A N 1
ATOM 1599 C CA . GLY A 1 198 ? -10.952 -11.194 -21.493 1.00 57.56 198 GLY A CA 1
ATOM 1600 C C . GLY A 1 198 ? -10.162 -10.888 -20.213 1.00 57.56 198 GLY A C 1
ATOM 1601 O O . GLY A 1 198 ? -10.085 -11.733 -19.330 1.00 57.56 198 GLY A O 1
ATOM 1602 N N . LYS A 1 199 ? -9.582 -9.686 -20.073 1.00 69.06 199 LYS A N 1
ATOM 1603 C CA . LYS A 1 199 ? -8.936 -9.232 -18.823 1.00 69.06 199 LYS A CA 1
ATOM 1604 C C . LYS A 1 199 ? -9.963 -8.654 -17.855 1.00 69.06 199 LYS A C 1
ATOM 1606 O O . LYS A 1 199 ? -10.898 -8.009 -18.318 1.00 69.06 199 LYS A O 1
ATOM 1611 N N . VAL A 1 200 ? -9.742 -8.771 -16.543 1.00 79.31 200 VAL A N 1
ATOM 1612 C CA . VAL A 1 200 ? -10.622 -8.181 -15.515 1.00 79.31 200 VAL A CA 1
ATOM 1613 C C . VAL A 1 200 ? -10.749 -6.664 -15.699 1.00 79.31 200 VAL A C 1
ATOM 1615 O O . VAL A 1 200 ? -9.758 -5.930 -15.713 1.00 79.31 200 VAL A O 1
ATOM 1618 N N . ASN A 1 201 ? -11.983 -6.183 -15.824 1.00 79.12 201 ASN A N 1
ATOM 1619 C CA . ASN A 1 201 ? -12.319 -4.771 -15.909 1.00 79.12 201 ASN A CA 1
ATOM 1620 C C . ASN A 1 201 ? -12.521 -4.188 -14.505 1.00 79.12 201 ASN A C 1
ATOM 1622 O O . ASN A 1 201 ? -13.642 -4.083 -14.011 1.00 79.12 201 ASN A O 1
ATOM 1626 N N . ARG A 1 202 ? -11.426 -3.760 -13.870 1.00 82.81 202 ARG A N 1
ATOM 1627 C CA . ARG A 1 202 ? -11.458 -3.201 -12.505 1.00 82.81 202 ARG A CA 1
ATOM 1628 C C . ARG A 1 202 ? -12.336 -1.955 -12.356 1.00 82.81 202 ARG A C 1
ATOM 1630 O O . ARG A 1 202 ? -12.850 -1.710 -11.275 1.00 82.81 202 ARG A O 1
ATOM 1637 N N . ARG A 1 203 ? -12.545 -1.186 -13.432 1.00 75.25 203 ARG A N 1
ATOM 1638 C CA . ARG A 1 203 ? -13.423 0.001 -13.418 1.00 75.25 203 ARG A CA 1
ATOM 1639 C C . ARG A 1 203 ? -14.908 -0.353 -13.347 1.00 75.25 203 ARG A C 1
ATOM 1641 O O . ARG A 1 203 ? -15.708 0.507 -13.009 1.00 75.25 203 ARG A O 1
ATOM 1648 N N . ALA A 1 204 ? -15.265 -1.588 -13.694 1.00 83.19 204 ALA A N 1
ATOM 1649 C CA . ALA A 1 204 ? -16.631 -2.097 -13.638 1.00 83.19 204 ALA A CA 1
ATOM 1650 C C . ALA A 1 204 ? -16.923 -2.873 -12.342 1.00 83.19 204 ALA A C 1
ATOM 1652 O O . ALA A 1 204 ? -18.008 -3.436 -12.208 1.00 83.19 204 ALA A O 1
ATOM 1653 N N . LEU A 1 205 ? -15.969 -2.935 -11.404 1.00 86.56 205 LEU A N 1
ATOM 1654 C CA . LEU A 1 205 ? -16.197 -3.563 -10.108 1.00 86.56 205 LEU A CA 1
ATOM 1655 C C . LEU A 1 205 ? -17.196 -2.730 -9.281 1.00 86.56 205 LEU A C 1
ATOM 1657 O O . LEU A 1 205 ? -17.105 -1.498 -9.291 1.00 86.56 205 LEU A O 1
ATOM 1661 N N . PRO A 1 206 ? -18.150 -3.369 -8.576 1.00 85.38 206 PRO A N 1
ATOM 1662 C CA . PRO A 1 206 ? -19.094 -2.658 -7.718 1.00 85.38 206 PRO A CA 1
ATOM 1663 C C . PRO A 1 206 ? -18.387 -1.879 -6.610 1.00 85.38 206 PRO A C 1
ATOM 1665 O O . PRO A 1 206 ? -17.415 -2.357 -6.043 1.00 85.38 206 PRO A O 1
ATOM 1668 N N . ALA A 1 207 ? -18.894 -0.702 -6.250 1.00 75.75 207 ALA A N 1
ATOM 1669 C CA . ALA A 1 207 ? -18.363 0.013 -5.093 1.00 75.75 207 ALA A CA 1
ATOM 1670 C C . ALA A 1 207 ? -18.679 -0.751 -3.779 1.00 75.75 207 ALA A C 1
ATOM 1672 O O . ALA A 1 207 ? -19.789 -1.281 -3.660 1.00 75.75 207 ALA A O 1
ATOM 1673 N N . PRO A 1 208 ? -17.754 -0.778 -2.799 1.00 71.19 208 PRO A N 1
ATOM 1674 C CA . PRO A 1 208 ? -17.953 -1.383 -1.479 1.00 71.19 208 PRO A CA 1
ATOM 1675 C C . PRO A 1 208 ? -19.205 -0.909 -0.755 1.00 71.19 208 PRO A C 1
ATOM 1677 O O . PRO A 1 208 ? -19.588 0.260 -0.854 1.00 71.19 208 PRO A O 1
ATOM 1680 N N . LYS A 1 209 ? -19.826 -1.809 0.016 1.00 59.12 209 LYS A N 1
ATOM 1681 C CA . LYS A 1 209 ? -21.004 -1.468 0.828 1.00 59.12 209 LYS A CA 1
ATOM 1682 C C . LYS A 1 209 ? -20.642 -0.571 2.007 1.00 59.12 209 LYS A C 1
ATOM 1684 O O . LYS A 1 209 ? -21.484 0.236 2.388 1.00 59.12 209 LYS A O 1
ATOM 1689 N N . SER A 1 210 ? -19.403 -0.610 2.505 1.00 52.44 210 SER A N 1
ATOM 1690 C CA . SER A 1 210 ? -18.910 0.384 3.475 1.00 52.44 210 SER A CA 1
ATOM 1691 C C . SER A 1 210 ? -18.992 1.824 2.945 1.00 52.44 210 SER A C 1
ATOM 1693 O O . SER A 1 210 ? -19.106 2.759 3.727 1.00 52.44 210 SER A O 1
ATOM 1695 N N . ILE A 1 211 ? -19.026 2.002 1.616 1.00 47.41 211 ILE A N 1
ATOM 1696 C CA . ILE A 1 211 ? -19.218 3.292 0.936 1.00 47.41 211 ILE A CA 1
ATOM 1697 C C . ILE A 1 211 ? -20.711 3.566 0.643 1.00 47.41 211 ILE A C 1
ATOM 1699 O O . ILE A 1 211 ? -21.071 4.680 0.272 1.00 47.41 211 ILE A O 1
ATOM 1703 N N . ARG A 1 212 ? -21.606 2.571 0.775 1.00 38.62 212 ARG A N 1
ATOM 1704 C CA . ARG A 1 212 ? -23.003 2.670 0.305 1.00 38.62 212 ARG A CA 1
ATOM 1705 C C . ARG A 1 212 ? -24.121 2.384 1.311 1.00 38.62 212 ARG A C 1
ATOM 1707 O O . ARG A 1 212 ? -25.226 2.832 1.029 1.00 38.62 212 ARG A O 1
ATOM 1714 N N . SER A 1 213 ? -23.917 1.700 2.438 1.00 38.28 213 SER A N 1
ATOM 1715 C CA . SER A 1 213 ? -25.026 1.421 3.375 1.00 38.28 213 SER A CA 1
ATOM 1716 C C . SER A 1 213 ? -24.575 0.710 4.656 1.00 38.28 213 SER A C 1
ATOM 1718 O O . SER A 1 213 ? -24.129 -0.439 4.616 1.00 38.28 213 SER A O 1
ATOM 1720 N N . HIS A 1 214 ? -24.771 1.386 5.788 1.00 45.12 214 HIS A N 1
ATOM 1721 C CA . HIS A 1 214 ? -24.558 0.932 7.164 1.00 45.12 214 HIS A CA 1
ATOM 1722 C C . HIS A 1 214 ? -25.632 -0.079 7.630 1.00 45.12 214 HIS A C 1
ATOM 1724 O O . HIS A 1 214 ? -26.538 0.294 8.368 1.00 45.12 214 HIS A O 1
ATOM 1730 N N . GLU A 1 215 ? -25.572 -1.351 7.217 1.00 40.22 215 GLU A N 1
ATOM 1731 C CA . GLU A 1 215 ? -26.583 -2.358 7.635 1.00 40.22 215 GLU A CA 1
ATOM 1732 C C . GLU A 1 215 ? -26.025 -3.707 8.139 1.00 40.22 215 GLU A C 1
ATOM 1734 O O . GLU A 1 215 ? -26.775 -4.669 8.271 1.00 40.22 215 GLU A O 1
ATOM 1739 N N . SER A 1 216 ? -24.731 -3.821 8.466 1.00 40.69 216 SER A N 1
ATOM 1740 C CA . SER A 1 216 ? -24.119 -5.138 8.763 1.00 40.69 216 SER A CA 1
ATOM 1741 C C . SER A 1 216 ? -23.892 -5.478 10.247 1.00 40.69 216 SER A C 1
ATOM 1743 O O . SER A 1 216 ? -23.401 -6.560 10.557 1.00 40.69 216 SER A O 1
ATOM 1745 N N . ALA A 1 217 ? -24.275 -4.625 11.190 1.00 50.84 217 ALA A N 1
ATOM 1746 C CA . ALA A 1 217 ? -24.336 -4.980 12.607 1.00 50.84 217 ALA A CA 1
ATOM 1747 C C . ALA A 1 217 ? -25.637 -4.416 13.171 1.00 50.84 217 ALA A C 1
ATOM 1749 O O . ALA A 1 217 ? -26.065 -3.346 12.744 1.00 50.84 217 ALA A O 1
ATOM 1750 N N . ALA A 1 218 ? -26.296 -5.127 14.094 1.00 58.78 218 ALA A N 1
ATOM 1751 C CA . ALA A 1 218 ? -27.496 -4.614 14.750 1.00 58.78 218 ALA A CA 1
ATOM 1752 C C . ALA A 1 218 ? -27.180 -3.225 15.319 1.00 58.78 218 ALA A C 1
ATOM 1754 O O . ALA A 1 218 ? -26.415 -3.107 16.274 1.00 58.78 218 ALA A O 1
ATOM 1755 N N . TYR A 1 219 ? -27.701 -2.178 14.678 1.00 74.00 219 TYR A N 1
ATOM 1756 C CA . TYR A 1 219 ? -27.342 -0.806 14.998 1.00 74.00 219 TYR A CA 1
ATOM 1757 C C . TYR A 1 219 ? -27.737 -0.505 16.446 1.00 74.00 219 TYR A C 1
ATOM 1759 O O . TYR A 1 219 ? -28.920 -0.447 16.793 1.00 74.00 219 TYR A O 1
ATOM 1767 N N . VAL A 1 220 ? -26.733 -0.316 17.302 1.00 84.31 220 VAL A N 1
ATOM 1768 C CA . VAL A 1 220 ? -26.925 0.107 18.689 1.00 84.31 220 VAL A CA 1
ATOM 1769 C C . VAL A 1 220 ? -26.467 1.552 18.809 1.00 84.31 220 VAL A C 1
ATOM 1771 O O . VAL A 1 220 ? -25.279 1.855 18.701 1.00 84.31 220 VAL A O 1
ATOM 1774 N N . LYS A 1 221 ? -27.426 2.451 19.036 1.00 88.88 221 LYS A N 1
ATOM 1775 C CA . LYS A 1 221 ? -27.160 3.884 19.184 1.00 88.88 221 LYS A CA 1
ATOM 1776 C C . LYS A 1 221 ? -26.334 4.193 20.448 1.00 88.88 221 LYS A C 1
ATOM 1778 O O . LYS A 1 221 ? -26.573 3.555 21.477 1.00 88.88 221 LYS A O 1
ATOM 1783 N N . PRO A 1 222 ? -25.467 5.222 20.416 1.00 88.12 222 PRO A N 1
ATOM 1784 C CA . PRO A 1 222 ? -24.817 5.782 21.602 1.00 88.12 222 PRO A CA 1
ATOM 1785 C C . PRO A 1 222 ? -25.812 6.126 22.722 1.00 88.12 222 PRO A C 1
ATOM 1787 O O . PRO A 1 222 ? -26.776 6.870 22.512 1.00 88.12 222 PRO A O 1
ATOM 1790 N N . GLN A 1 223 ? -25.580 5.601 23.923 1.00 89.12 223 GLN A N 1
ATOM 1791 C CA . GLN A 1 223 ? -26.438 5.768 25.098 1.00 89.12 223 GLN A CA 1
ATOM 1792 C C . GLN A 1 223 ? -25.838 6.718 26.135 1.00 89.12 223 GLN A C 1
ATOM 1794 O O . GLN A 1 223 ? -26.579 7.507 26.733 1.00 89.12 223 GLN A O 1
ATOM 1799 N N . THR A 1 224 ? -24.521 6.681 26.336 1.00 90.44 224 THR A N 1
ATOM 1800 C CA . THR A 1 224 ? -23.828 7.542 27.308 1.00 90.44 224 THR A CA 1
ATOM 1801 C C . THR A 1 224 ? -23.350 8.856 26.681 1.00 90.44 224 THR A C 1
ATOM 1803 O O . THR A 1 224 ? -23.235 8.972 25.461 1.00 90.44 224 THR A O 1
ATOM 1806 N N . ASP A 1 225 ? -23.075 9.875 27.504 1.00 89.06 225 ASP A N 1
ATOM 1807 C CA . ASP A 1 225 ? -22.525 11.151 27.013 1.00 89.06 225 ASP A CA 1
ATOM 1808 C C . ASP A 1 225 ? -21.154 10.962 26.353 1.00 89.06 225 ASP A C 1
ATOM 1810 O O . ASP A 1 225 ? -20.887 11.547 25.306 1.00 89.06 225 ASP A O 1
ATOM 1814 N N . ALA A 1 226 ? -20.316 10.088 26.919 1.00 89.50 226 ALA A N 1
ATOM 1815 C CA . ALA A 1 226 ? -19.021 9.746 26.341 1.00 89.50 226 ALA A CA 1
ATOM 1816 C C . ALA A 1 226 ? -19.176 9.077 24.966 1.00 89.50 226 ALA A C 1
ATOM 1818 O O . ALA A 1 226 ? -18.524 9.498 24.013 1.00 89.50 226 ALA A O 1
ATOM 1819 N N . GLU A 1 227 ? -20.073 8.093 24.835 1.00 93.69 227 GLU A N 1
ATOM 1820 C CA . GLU A 1 227 ? -20.354 7.447 23.545 1.00 93.69 227 GLU A CA 1
ATOM 1821 C C . GLU A 1 227 ? -20.876 8.449 22.511 1.00 93.69 227 GLU A C 1
ATOM 1823 O O . GLU A 1 227 ? -20.446 8.409 21.362 1.00 93.69 227 GLU A O 1
ATOM 1828 N N . ARG A 1 228 ? -21.769 9.371 22.903 1.00 93.69 228 ARG A N 1
ATOM 1829 C CA . ARG A 1 228 ? -22.294 10.415 22.005 1.00 93.69 228 ARG A CA 1
ATOM 1830 C C . ARG A 1 228 ? -21.193 11.341 21.492 1.00 93.69 228 ARG A C 1
ATOM 1832 O O . ARG A 1 228 ? -21.177 11.662 20.307 1.00 93.69 228 ARG A O 1
ATOM 1839 N N . LEU A 1 229 ? -20.275 11.753 22.366 1.00 93.38 229 LEU A N 1
ATOM 1840 C CA . LEU A 1 229 ? -19.144 12.606 21.993 1.00 93.38 229 LEU A CA 1
ATOM 1841 C C . LEU A 1 229 ? -18.171 11.880 21.058 1.00 93.38 229 LEU A C 1
ATOM 1843 O O . LEU A 1 229 ? -17.766 12.444 20.045 1.00 93.38 229 LEU A O 1
ATOM 1847 N N . ILE A 1 230 ? -17.831 10.623 21.360 1.00 93.81 230 ILE A N 1
ATOM 1848 C CA . ILE A 1 230 ? -16.973 9.809 20.488 1.00 93.81 230 ILE A CA 1
ATOM 1849 C C . ILE A 1 230 ? -17.639 9.607 19.121 1.00 93.81 230 ILE A C 1
ATOM 1851 O O . ILE A 1 230 ? -16.985 9.796 18.098 1.00 93.81 230 ILE A O 1
ATOM 1855 N N . ALA A 1 231 ? -18.932 9.267 19.094 1.00 94.31 231 ALA A N 1
ATOM 1856 C CA . ALA A 1 231 ? -19.679 9.067 17.855 1.00 94.31 231 ALA A CA 1
ATOM 1857 C C . ALA A 1 231 ? -19.667 10.322 16.974 1.00 94.31 231 ALA A C 1
ATOM 1859 O O . ALA A 1 231 ? -19.398 10.214 15.781 1.00 94.31 231 ALA A O 1
ATOM 1860 N N . ALA A 1 232 ? -19.862 11.507 17.561 1.00 93.31 232 ALA A N 1
ATOM 1861 C CA . ALA A 1 232 ? -19.796 12.772 16.830 1.00 93.31 232 ALA A CA 1
ATOM 1862 C C . ALA A 1 232 ? -18.412 13.013 16.200 1.00 93.31 232 ALA A C 1
ATOM 1864 O O . ALA A 1 232 ? -18.319 13.413 15.041 1.00 93.31 232 ALA A O 1
ATOM 1865 N N . VAL A 1 233 ? -17.331 12.712 16.931 1.00 93.88 233 VAL A N 1
ATOM 1866 C CA . VAL A 1 233 ? -15.959 12.799 16.401 1.00 93.88 233 VAL A CA 1
ATOM 1867 C C . VAL A 1 233 ? -15.754 11.824 15.240 1.00 93.88 233 VAL A C 1
ATOM 1869 O O . VAL A 1 233 ? -15.139 12.183 14.237 1.00 93.88 233 VAL A O 1
ATOM 1872 N N . TRP A 1 234 ? -16.269 10.599 15.349 1.00 92.81 234 TRP A N 1
ATOM 1873 C CA . TRP A 1 234 ? -16.166 9.600 14.285 1.00 92.81 234 TRP A CA 1
ATOM 1874 C C . TRP A 1 234 ? -16.933 10.018 13.036 1.00 92.81 234 TRP A C 1
ATOM 1876 O O . TRP A 1 234 ? -16.367 9.973 11.950 1.00 92.81 234 TRP A O 1
ATOM 1886 N N . GLN A 1 235 ? -18.175 10.475 13.190 1.00 89.56 235 GLN A N 1
ATOM 1887 C CA . GLN A 1 235 ? -19.002 10.978 12.091 1.00 89.56 235 GLN A CA 1
ATOM 1888 C C . GLN A 1 235 ? -18.307 12.123 11.344 1.00 89.56 235 GLN A C 1
ATOM 1890 O O . GLN A 1 235 ? -18.274 12.126 10.117 1.00 89.56 235 GLN A O 1
ATOM 1895 N N . GLU A 1 236 ? -17.686 13.057 12.071 1.00 88.69 236 GLU A N 1
ATOM 1896 C CA . GLU A 1 236 ? -16.945 14.173 11.477 1.00 88.69 236 GLU A CA 1
ATOM 1897 C C . GLU A 1 236 ? -15.699 13.704 10.706 1.00 88.69 236 GLU A C 1
ATOM 1899 O O . GLU A 1 236 ? -15.465 14.124 9.573 1.00 88.69 236 GLU A O 1
ATOM 1904 N N . ILE A 1 237 ? -14.882 12.838 11.315 1.00 89.38 237 ILE A N 1
ATOM 1905 C CA . ILE A 1 237 ? -13.592 12.420 10.748 1.00 89.38 237 ILE A CA 1
ATOM 1906 C C . ILE A 1 237 ? -13.772 11.450 9.578 1.00 89.38 237 ILE A C 1
ATOM 1908 O O . ILE A 1 237 ? -13.036 11.539 8.595 1.00 89.38 237 ILE A O 1
ATOM 1912 N N . LEU A 1 238 ? -14.720 10.521 9.699 1.00 81.06 238 LEU A N 1
ATOM 1913 C CA . LEU A 1 238 ? -15.015 9.508 8.686 1.00 81.06 238 LEU A CA 1
ATOM 1914 C C . LEU A 1 238 ? -15.995 10.021 7.622 1.00 81.06 238 LEU A C 1
ATOM 1916 O O . LEU A 1 238 ? -16.128 9.383 6.584 1.00 81.06 238 LEU A O 1
ATOM 1920 N N . GLN A 1 239 ? -16.640 11.173 7.851 1.00 80.75 239 GLN A N 1
ATOM 1921 C CA . GLN A 1 239 ? -17.676 11.751 6.986 1.00 80.75 239 GLN A CA 1
ATOM 1922 C C . GLN A 1 239 ? -18.858 10.798 6.751 1.00 80.75 239 GLN A C 1
ATOM 1924 O O . GLN A 1 239 ? -19.330 10.628 5.628 1.00 80.75 239 GLN A O 1
ATOM 1929 N N . ILE A 1 240 ? -19.340 10.181 7.830 1.00 80.75 240 ILE A N 1
ATOM 1930 C CA . ILE A 1 240 ? -20.451 9.219 7.811 1.00 80.75 240 ILE A CA 1
ATOM 1931 C C . ILE A 1 240 ? -21.620 9.711 8.661 1.00 80.75 240 ILE A C 1
ATOM 1933 O O . ILE A 1 240 ? -21.431 10.378 9.678 1.00 80.75 240 ILE A O 1
ATOM 1937 N N . GLU A 1 241 ? -22.842 9.371 8.251 1.00 78.25 241 GLU A N 1
ATOM 1938 C CA . GLU A 1 241 ? -24.057 9.866 8.907 1.00 78.25 241 GLU A CA 1
ATOM 1939 C C . GLU A 1 241 ? -24.366 9.142 10.218 1.00 78.25 241 GLU A C 1
ATOM 1941 O O . GLU A 1 241 ? -24.859 9.761 11.160 1.00 78.25 241 GLU A O 1
ATOM 1946 N N . GLN A 1 242 ? -24.095 7.838 10.309 1.00 81.94 242 GLN A N 1
ATOM 1947 C CA . GLN A 1 242 ? -24.449 7.026 11.474 1.00 81.94 242 GLN A CA 1
ATOM 1948 C C . GLN A 1 242 ? -23.320 6.076 11.864 1.00 81.94 242 GLN A C 1
ATOM 1950 O O . GLN A 1 242 ? -22.662 5.488 11.011 1.00 81.94 242 GLN A O 1
ATOM 1955 N N . VAL A 1 243 ? -23.129 5.930 13.178 1.00 86.25 243 VAL A N 1
ATOM 1956 C CA . VAL A 1 243 ? -22.177 4.996 13.787 1.00 86.25 243 VAL A CA 1
ATOM 1957 C C . VAL A 1 243 ? -22.846 4.305 14.970 1.00 86.25 243 VAL A C 1
ATOM 1959 O O . VAL A 1 243 ? -23.381 4.966 15.866 1.00 86.25 243 VAL A O 1
ATOM 1962 N N . GLY A 1 244 ? -22.847 2.978 14.957 1.00 87.50 244 GLY A N 1
ATOM 1963 C CA . GLY A 1 244 ? -23.231 2.127 16.074 1.00 87.50 244 GLY A CA 1
ATOM 1964 C C . GLY A 1 244 ? -22.083 1.945 17.067 1.00 87.50 244 GLY A C 1
ATOM 1965 O O . GLY A 1 244 ? -20.907 2.000 16.712 1.00 87.50 244 GLY A O 1
ATOM 1966 N N . ILE A 1 245 ? -22.400 1.685 18.338 1.00 89.44 245 ILE A N 1
ATOM 1967 C CA . ILE A 1 245 ? -21.363 1.598 19.384 1.00 89.44 245 ILE A CA 1
ATOM 1968 C C . ILE A 1 245 ? -20.399 0.410 19.226 1.00 89.44 245 ILE A C 1
ATOM 1970 O O . ILE A 1 245 ? -19.321 0.401 19.824 1.00 89.44 245 ILE A O 1
ATOM 1974 N N . HIS A 1 246 ? -20.795 -0.594 18.443 1.00 85.25 246 HIS A N 1
ATOM 1975 C CA . HIS A 1 246 ? -20.008 -1.792 18.153 1.00 85.25 246 HIS A CA 1
ATOM 1976 C C . HIS A 1 246 ? -19.331 -1.745 16.784 1.00 85.25 246 HIS A C 1
ATOM 1978 O O . HIS A 1 246 ? -18.570 -2.662 16.474 1.00 85.25 246 HIS A O 1
ATOM 1984 N N . ASP A 1 247 ? -19.563 -0.688 16.002 1.00 81.38 247 ASP A N 1
ATOM 1985 C CA . ASP A 1 247 ? -18.922 -0.535 14.705 1.00 81.38 247 ASP A CA 1
ATOM 1986 C C . ASP A 1 247 ? -17.415 -0.364 14.889 1.00 81.38 247 ASP A C 1
ATOM 1988 O O . ASP A 1 247 ? -16.941 0.330 15.798 1.00 81.38 247 ASP A O 1
ATOM 1992 N N . ASN A 1 248 ? -16.655 -1.014 14.014 1.00 84.31 248 ASN A N 1
ATOM 1993 C CA . ASN A 1 248 ? -15.207 -0.964 14.042 1.00 84.31 248 ASN A CA 1
ATOM 1994 C C . ASN A 1 248 ? -14.694 0.237 13.233 1.00 84.31 248 ASN A C 1
ATOM 1996 O O . ASN A 1 248 ? -15.014 0.382 12.055 1.00 84.31 248 ASN A O 1
ATOM 2000 N N . PHE A 1 249 ? -13.843 1.064 13.844 1.00 83.62 249 PHE A N 1
ATOM 2001 C CA . PHE A 1 249 ? -13.277 2.271 13.231 1.00 83.62 249 PHE A CA 1
ATOM 2002 C C . PHE A 1 249 ? -12.650 2.011 11.860 1.00 83.62 249 PHE A C 1
ATOM 2004 O O . PHE A 1 249 ? -12.853 2.776 10.921 1.00 83.62 249 PHE A O 1
ATOM 2011 N N . PHE A 1 250 ? -11.870 0.935 11.746 1.00 76.19 250 PHE A N 1
ATOM 2012 C CA . PHE A 1 250 ? -11.110 0.621 10.538 1.00 76.19 250 PHE A CA 1
ATOM 2013 C C . PHE A 1 250 ? -12.003 0.050 9.436 1.00 76.19 250 PHE A C 1
ATOM 2015 O O . PHE A 1 250 ? -11.810 0.362 8.260 1.00 76.19 250 PHE A O 1
ATOM 2022 N N . GLU A 1 251 ? -13.013 -0.734 9.819 1.00 74.44 251 GLU A N 1
ATOM 2023 C CA . GLU A 1 251 ? -14.029 -1.245 8.890 1.00 74.44 251 GLU A CA 1
ATOM 2024 C C . GLU A 1 251 ? -14.886 -0.105 8.321 1.00 74.44 251 GLU A C 1
ATOM 2026 O O . GLU A 1 251 ? -15.299 -0.163 7.165 1.00 74.44 251 GLU A O 1
ATOM 2031 N N . LEU A 1 252 ? -15.071 0.973 9.091 1.00 71.69 252 LEU A N 1
ATOM 2032 C CA . LEU A 1 252 ? -15.784 2.184 8.677 1.00 71.69 252 LEU A CA 1
ATOM 2033 C C . LEU A 1 252 ? -14.963 3.169 7.825 1.00 71.69 252 LEU A C 1
ATOM 2035 O O . LEU A 1 252 ? -15.432 4.275 7.568 1.00 71.69 252 LEU A O 1
ATOM 2039 N N . GLY A 1 253 ? -13.746 2.828 7.396 1.00 67.25 253 GLY A N 1
ATOM 2040 C CA . GLY A 1 253 ? -12.909 3.766 6.627 1.00 67.25 253 GLY A CA 1
ATOM 2041 C C . GLY A 1 253 ? -11.690 4.302 7.380 1.00 67.25 253 GLY A C 1
ATOM 2042 O O . GLY A 1 253 ? -10.842 4.975 6.792 1.00 67.25 253 GLY A O 1
ATOM 2043 N N . GLY A 1 254 ? -11.588 4.020 8.679 1.00 77.12 254 GLY A N 1
ATOM 2044 C CA . GLY A 1 254 ? -10.537 4.527 9.549 1.00 77.12 254 GLY A CA 1
ATOM 2045 C C . GLY A 1 254 ? -9.133 4.092 9.129 1.00 77.12 254 GLY A C 1
ATOM 2046 O O . GLY A 1 254 ? -8.899 2.962 8.704 1.00 77.12 254 GLY A O 1
ATOM 2047 N N . ASN A 1 255 ? -8.166 4.994 9.285 1.00 75.94 255 ASN A N 1
ATOM 2048 C CA . ASN A 1 255 ? -6.750 4.736 9.031 1.00 75.94 255 ASN A CA 1
ATOM 2049 C C . ASN A 1 255 ? -5.866 5.466 10.054 1.00 75.94 255 ASN A C 1
ATOM 2051 O O . ASN A 1 255 ? -6.359 6.221 10.893 1.00 75.94 255 ASN A O 1
ATOM 2055 N N . SER A 1 256 ? -4.550 5.258 9.984 1.00 78.56 256 SER A N 1
ATOM 2056 C CA . SER A 1 256 ? -3.593 5.823 10.944 1.00 78.56 256 SER A CA 1
ATOM 2057 C C . SER A 1 256 ? -3.617 7.352 11.014 1.00 78.56 256 SER A C 1
ATOM 2059 O O . SER A 1 256 ? -3.456 7.912 12.094 1.00 78.56 256 SER A O 1
ATOM 2061 N N . LEU A 1 257 ? -3.847 8.045 9.894 1.00 78.50 257 LEU A N 1
ATOM 2062 C CA . LEU A 1 257 ? -3.955 9.505 9.896 1.00 78.50 257 LEU A CA 1
ATOM 2063 C C . LEU A 1 257 ? -5.240 9.956 10.600 1.00 78.50 257 LEU A C 1
ATOM 2065 O O . LEU A 1 257 ? -5.224 10.899 11.393 1.00 78.50 257 LEU A O 1
ATOM 2069 N N . LEU A 1 258 ? -6.348 9.265 10.336 1.00 84.69 258 LEU A N 1
ATOM 2070 C CA . LEU A 1 258 ? -7.629 9.532 10.986 1.00 84.69 258 LEU A CA 1
ATOM 2071 C C . LEU A 1 258 ? -7.576 9.218 12.488 1.00 84.69 258 LEU A C 1
ATOM 2073 O O . LEU A 1 258 ? -8.157 9.965 13.271 1.00 84.69 258 LEU A O 1
ATOM 2077 N N . LEU A 1 259 ? -6.809 8.206 12.911 1.00 88.38 259 LEU A N 1
ATOM 2078 C CA . LEU A 1 259 ? -6.545 7.935 14.328 1.00 88.38 259 LEU A CA 1
ATOM 2079 C C . LEU A 1 259 ? -5.832 9.094 15.022 1.00 88.38 259 LEU A C 1
ATOM 2081 O O . LEU A 1 259 ? -6.215 9.454 16.131 1.00 88.38 259 LEU A O 1
ATOM 2085 N N . VAL A 1 260 ? -4.828 9.697 14.379 1.00 88.69 260 VAL A N 1
ATOM 2086 C CA . VAL A 1 260 ? -4.126 10.863 14.938 1.00 88.69 260 VAL A CA 1
ATOM 2087 C C . VAL A 1 260 ? -5.089 12.043 15.078 1.00 88.69 260 VAL A C 1
ATOM 2089 O O . VAL A 1 260 ? -5.155 12.661 16.139 1.00 88.69 260 VAL A O 1
ATOM 2092 N N . LYS A 1 261 ? -5.899 12.322 14.046 1.00 89.50 261 LYS A N 1
ATOM 2093 C CA . LYS A 1 261 ? -6.932 13.374 14.110 1.00 89.50 261 LYS A CA 1
ATOM 2094 C C . LYS A 1 261 ? -7.939 13.112 15.234 1.00 89.50 261 LYS A C 1
ATOM 2096 O O . LYS A 1 261 ? -8.294 14.028 15.973 1.00 89.50 261 LYS A O 1
ATOM 2101 N N . MET A 1 262 ? -8.370 11.861 15.379 1.00 92.88 262 MET A N 1
ATOM 2102 C CA . MET A 1 262 ? -9.296 11.432 16.423 1.00 92.88 262 MET A CA 1
ATOM 2103 C C . MET A 1 262 ? -8.682 11.588 17.812 1.00 92.88 262 MET A C 1
ATOM 2105 O O . MET A 1 262 ? -9.337 12.119 18.701 1.00 92.88 262 MET A O 1
ATOM 2109 N N . GLN A 1 263 ? -7.427 11.176 18.000 1.00 92.19 263 GLN A N 1
ATOM 2110 C CA . GLN A 1 263 ? -6.711 11.307 19.268 1.00 92.19 263 GLN A CA 1
ATOM 2111 C C . GLN A 1 263 ? -6.657 12.766 19.725 1.00 92.19 263 GLN A C 1
ATOM 2113 O O . GLN A 1 263 ? -6.992 13.042 20.873 1.00 92.19 263 GLN A O 1
ATOM 2118 N N . VAL A 1 264 ? -6.297 13.689 18.825 1.00 91.94 264 VAL A N 1
ATOM 2119 C CA . VAL A 1 264 ? -6.237 15.129 19.126 1.00 91.94 264 VAL A CA 1
ATOM 2120 C C . VAL A 1 264 ? -7.611 15.657 19.542 1.00 91.94 264 VAL A C 1
ATOM 2122 O O . VAL A 1 264 ? -7.738 16.246 20.613 1.00 91.94 264 VAL A O 1
ATOM 2125 N N . LYS A 1 265 ? -8.664 15.375 18.764 1.00 92.75 265 LYS A N 1
ATOM 2126 C CA . LYS A 1 265 ? -10.032 15.824 19.083 1.00 92.75 265 LYS A CA 1
ATOM 2127 C C . LYS A 1 265 ? -10.559 15.243 20.395 1.00 92.75 265 LYS A C 1
ATOM 2129 O O . LYS A 1 265 ? -11.151 15.957 21.198 1.00 92.75 265 LYS A O 1
ATOM 2134 N N . LEU A 1 266 ? -10.342 13.953 20.645 1.00 91.75 266 LEU A N 1
ATOM 2135 C CA . LEU A 1 266 ? -10.758 13.329 21.902 1.00 91.75 266 LEU A CA 1
ATOM 2136 C C . LEU A 1 266 ? -9.969 13.896 23.090 1.00 91.75 266 LEU A C 1
ATOM 2138 O O . LEU A 1 266 ? -10.538 14.111 24.157 1.00 91.75 266 LEU A O 1
ATOM 2142 N N . GLN A 1 267 ? -8.683 14.191 22.916 1.00 91.06 267 GLN A N 1
ATOM 2143 C CA . GLN A 1 267 ? -7.879 14.833 23.950 1.00 91.06 267 GLN A CA 1
ATOM 2144 C C . GLN A 1 267 ? -8.386 16.245 24.283 1.00 91.06 267 GLN A C 1
ATOM 2146 O O . GLN A 1 267 ? -8.442 16.596 25.461 1.00 91.06 267 GLN A O 1
ATOM 2151 N N . GLU A 1 268 ? -8.812 17.023 23.285 1.00 89.88 268 GLU A N 1
ATOM 2152 C CA . GLU A 1 268 ? -9.447 18.334 23.485 1.00 89.88 268 GLU A CA 1
ATOM 2153 C C . GLU A 1 268 ? -10.781 18.225 24.239 1.00 89.88 268 GLU A C 1
ATOM 2155 O O . GLU A 1 268 ? -11.024 18.985 25.174 1.00 89.88 268 GLU A O 1
ATOM 2160 N N . ILE A 1 269 ? -11.628 17.255 23.877 1.00 89.88 269 ILE A N 1
ATOM 2161 C CA . ILE A 1 269 ? -12.964 17.074 24.472 1.00 89.88 269 ILE A CA 1
ATOM 2162 C C . ILE A 1 269 ? -12.884 16.569 25.917 1.00 89.88 269 ILE A C 1
ATOM 2164 O O . ILE A 1 269 ? -13.579 17.074 26.797 1.00 89.88 269 ILE A O 1
ATOM 2168 N N . PHE A 1 270 ? -12.056 15.554 26.170 1.00 86.50 270 PHE A N 1
ATOM 2169 C CA . PHE A 1 270 ? -11.985 14.890 27.474 1.00 86.50 270 PHE A CA 1
ATOM 2170 C C . PHE A 1 270 ? -10.903 15.480 28.392 1.00 86.50 270 PHE A C 1
ATOM 2172 O O . PHE A 1 270 ? -10.814 15.096 29.560 1.00 86.50 270 PHE A O 1
ATOM 2179 N N . GLY A 1 271 ? -10.075 16.403 27.890 1.00 84.06 271 GLY A N 1
ATOM 2180 C CA . GLY A 1 271 ? -9.027 17.074 28.664 1.00 84.06 271 GLY A CA 1
ATOM 2181 C C . GLY A 1 271 ? -7.942 16.126 29.183 1.00 84.06 271 GLY A C 1
ATOM 2182 O O . GLY A 1 271 ? -7.331 16.382 30.222 1.00 84.06 271 GLY A O 1
ATOM 2183 N N . GLN A 1 272 ? -7.719 14.997 28.504 1.00 82.06 272 GLN A N 1
ATOM 2184 C CA . GLN A 1 272 ? -6.759 13.982 28.925 1.00 82.06 272 GLN A CA 1
ATOM 2185 C C . GLN A 1 272 ? -5.897 13.498 27.766 1.00 82.06 272 GLN A C 1
ATOM 2187 O O . GLN A 1 272 ? -6.402 13.223 26.684 1.00 82.06 272 GLN A O 1
ATOM 2192 N N . GLU A 1 273 ? -4.595 13.347 28.016 1.00 81.44 273 GLU A N 1
ATOM 2193 C CA . GLU A 1 273 ? -3.709 12.632 27.100 1.00 81.44 273 GLU A CA 1
ATOM 2194 C C . GLU A 1 273 ? -4.187 11.192 26.931 1.00 81.44 273 GLU A C 1
ATOM 2196 O O . GLU A 1 273 ? -4.385 10.466 27.910 1.00 81.44 273 GLU A O 1
ATOM 2201 N N . LEU A 1 274 ? -4.373 10.795 25.677 1.00 83.81 274 LEU A N 1
ATOM 2202 C CA . LEU A 1 274 ? -4.789 9.453 25.308 1.00 83.81 274 LEU A CA 1
ATOM 2203 C C . LEU A 1 274 ? -3.613 8.714 24.696 1.00 83.81 274 LEU A C 1
ATOM 2205 O O . LEU A 1 274 ? -2.954 9.222 23.792 1.00 83.81 274 LEU A O 1
ATOM 2209 N N . SER A 1 275 ? -3.369 7.494 25.164 1.00 86.88 275 SER A N 1
ATOM 2210 C CA . SER A 1 275 ? -2.380 6.614 24.552 1.00 86.88 275 SER A CA 1
ATOM 2211 C C . SER A 1 275 ? -2.887 6.124 23.199 1.00 86.88 275 SER A C 1
ATOM 2213 O O . SER A 1 275 ? -3.959 5.522 23.112 1.00 86.88 275 SER A O 1
ATOM 2215 N N . MET A 1 276 ? -2.086 6.316 22.149 1.00 88.25 276 MET A N 1
ATOM 2216 C CA . MET A 1 276 ? -2.419 5.811 20.816 1.00 88.25 276 MET A CA 1
ATOM 2217 C C . MET A 1 276 ? -2.570 4.284 20.804 1.00 88.25 276 MET A C 1
ATOM 2219 O O . MET A 1 276 ? -3.439 3.753 20.120 1.00 88.25 276 MET A O 1
ATOM 2223 N N . ILE A 1 277 ? -1.773 3.576 21.610 1.00 86.31 277 ILE A N 1
ATOM 2224 C CA . ILE A 1 277 ? -1.851 2.115 21.730 1.00 86.31 277 ILE A CA 1
ATOM 2225 C C . ILE A 1 277 ? -3.218 1.689 22.281 1.00 86.31 277 ILE A C 1
ATOM 2227 O O . ILE A 1 277 ? -3.798 0.720 21.800 1.00 86.31 277 ILE A O 1
ATOM 2231 N N . GLU A 1 278 ? -3.744 2.410 23.270 1.00 86.38 278 GLU A N 1
ATOM 2232 C CA . GLU A 1 278 ? -5.037 2.089 23.887 1.00 86.38 278 GLU A CA 1
ATOM 2233 C C . GLU A 1 278 ? -6.210 2.409 22.956 1.00 86.38 278 GLU A C 1
ATOM 2235 O O . GLU A 1 278 ? -7.168 1.641 22.884 1.00 86.38 278 GLU A O 1
ATOM 2240 N N . ILE A 1 279 ? -6.094 3.487 22.172 1.00 88.19 279 ILE A N 1
ATOM 2241 C CA . ILE A 1 279 ? -7.048 3.807 21.107 1.00 88.19 279 ILE A CA 1
ATOM 2242 C C . ILE A 1 279 ? -7.093 2.677 20.067 1.00 88.19 279 ILE A C 1
ATOM 2244 O O . ILE A 1 279 ? -8.172 2.217 19.714 1.00 88.19 279 ILE A O 1
ATOM 2248 N N . ILE A 1 280 ? -5.938 2.185 19.609 1.00 84.38 280 ILE A N 1
ATOM 2249 C CA . ILE A 1 280 ? -5.871 1.095 18.619 1.00 84.38 280 ILE A CA 1
ATOM 2250 C C . ILE A 1 280 ? -6.464 -0.209 19.179 1.00 84.38 280 ILE A C 1
ATOM 2252 O O . ILE A 1 280 ? -7.136 -0.941 18.456 1.00 84.38 280 ILE A O 1
ATOM 2256 N N . LYS A 1 281 ? -6.247 -0.497 20.469 1.00 85.69 281 LYS A N 1
ATOM 2257 C CA . LYS A 1 281 ? -6.825 -1.668 21.155 1.00 85.69 281 LYS A CA 1
ATOM 2258 C C . LYS A 1 281 ? -8.329 -1.565 21.408 1.00 85.69 281 LYS A C 1
ATOM 2260 O O . LYS A 1 281 ? -8.940 -2.575 21.752 1.00 85.69 281 LYS A O 1
ATOM 2265 N N . SER A 1 282 ? -8.908 -0.379 21.248 1.00 89.31 282 SER A N 1
ATOM 2266 C CA . SER A 1 282 ? -10.322 -0.095 21.493 1.00 89.31 282 SER A CA 1
ATOM 2267 C C . SER A 1 282 ? -11.009 0.279 20.175 1.00 89.31 282 SER A C 1
ATOM 2269 O O . SER A 1 282 ? -11.348 1.444 19.963 1.00 89.31 282 SER A O 1
ATOM 2271 N N . PRO A 1 283 ? -11.183 -0.680 19.244 1.00 84.69 283 PRO A N 1
ATOM 2272 C CA . PRO A 1 283 ? -11.549 -0.383 17.862 1.00 84.69 283 PRO A CA 1
ATOM 2273 C C . PRO A 1 283 ? -13.013 0.028 17.679 1.00 84.69 283 PRO A C 1
ATOM 2275 O O . PRO A 1 283 ? -13.402 0.283 16.548 1.00 84.69 283 PRO A O 1
ATOM 2278 N N . ASN A 1 284 ? -13.827 0.070 18.738 1.00 90.81 284 ASN A N 1
ATOM 2279 C CA . ASN A 1 284 ? -15.233 0.480 18.698 1.00 90.81 284 ASN A CA 1
ATOM 2280 C C . ASN A 1 284 ? -15.557 1.478 19.818 1.00 90.81 284 ASN A C 1
ATOM 2282 O O . ASN A 1 284 ? -14.817 1.604 20.798 1.00 90.81 284 ASN A O 1
ATOM 2286 N N . ILE A 1 285 ? -16.681 2.182 19.684 1.00 92.62 285 ILE A N 1
ATOM 2287 C CA . ILE A 1 285 ? -17.071 3.248 20.614 1.00 92.62 285 ILE A CA 1
ATOM 2288 C C . ILE A 1 285 ? -17.295 2.711 22.032 1.00 92.62 285 ILE A C 1
ATOM 2290 O O . ILE A 1 285 ? -16.876 3.363 22.984 1.00 92.62 285 ILE A O 1
ATOM 2294 N N . ASP A 1 286 ? -17.905 1.533 22.196 1.00 91.25 286 ASP A N 1
ATOM 2295 C CA . ASP A 1 286 ? -18.152 0.931 23.517 1.00 91.25 286 ASP A CA 1
ATOM 2296 C C . ASP A 1 286 ? -16.843 0.693 24.296 1.00 91.25 286 ASP A C 1
ATOM 2298 O O . ASP A 1 286 ? -16.688 1.125 25.442 1.00 91.25 286 ASP A O 1
ATOM 2302 N N . SER A 1 287 ? -15.860 0.047 23.661 1.00 90.88 287 SER A N 1
ATOM 2303 C CA . SER A 1 287 ? -14.549 -0.205 24.273 1.00 90.88 287 SER A CA 1
ATOM 2304 C C . SER A 1 287 ? -13.791 1.092 24.562 1.00 90.88 287 SER A C 1
ATOM 2306 O O . SER A 1 287 ? -13.235 1.246 25.654 1.00 90.88 287 SER A O 1
ATOM 2308 N N . LEU A 1 288 ? -13.839 2.058 23.641 1.00 91.69 288 LEU A N 1
ATOM 2309 C CA . LEU A 1 288 ? -13.169 3.344 23.807 1.00 91.69 288 LEU A CA 1
ATOM 2310 C C . LEU A 1 288 ? -13.805 4.176 24.931 1.00 91.69 288 LEU A C 1
ATOM 2312 O O . LEU A 1 288 ? -13.093 4.715 25.776 1.00 91.69 288 LEU A O 1
ATOM 2316 N N . ALA A 1 289 ? -15.136 4.228 25.013 1.00 91.31 289 ALA A N 1
ATOM 2317 C CA . ALA A 1 289 ? -15.857 4.932 26.073 1.00 91.31 289 ALA A CA 1
ATOM 2318 C C . ALA A 1 289 ? -15.560 4.342 27.462 1.00 91.31 289 ALA A C 1
ATOM 2320 O O . ALA A 1 289 ? -15.341 5.087 28.426 1.00 91.31 289 ALA A O 1
ATOM 2321 N N . LYS A 1 290 ? -15.493 3.006 27.568 1.00 89.56 290 LYS A N 1
ATOM 2322 C CA . LYS A 1 290 ? -15.091 2.308 28.801 1.00 89.56 290 LYS A CA 1
ATOM 2323 C C . LYS A 1 290 ? -13.669 2.670 29.214 1.00 89.56 290 LYS A C 1
ATOM 2325 O O . LYS A 1 290 ? -13.446 2.977 30.386 1.00 89.56 290 LYS A O 1
ATOM 2330 N N . PHE A 1 291 ? -12.732 2.676 28.268 1.00 88.81 291 PHE A N 1
ATOM 2331 C CA . PHE A 1 291 ? -11.348 3.078 28.517 1.00 88.81 291 PHE A CA 1
ATOM 2332 C C . PHE A 1 291 ? -11.259 4.521 29.041 1.00 88.81 291 PHE A C 1
ATOM 2334 O O . PHE A 1 291 ? -10.676 4.757 30.101 1.00 88.81 291 PHE A O 1
ATOM 2341 N N . LEU A 1 292 ? -11.913 5.475 28.366 1.00 86.38 292 LEU A N 1
ATOM 2342 C CA . LEU A 1 292 ? -11.915 6.884 28.782 1.00 86.38 292 LEU A CA 1
ATOM 2343 C C . LEU A 1 292 ? -12.485 7.067 30.195 1.00 86.38 292 LEU A C 1
ATOM 2345 O O . LEU A 1 292 ? -11.899 7.775 31.015 1.00 86.38 292 LEU A O 1
ATOM 2349 N N . SER A 1 293 ? -13.587 6.379 30.500 1.00 84.81 293 SER A N 1
ATOM 2350 C CA . SER A 1 293 ? -14.255 6.456 31.805 1.00 84.81 293 SER A CA 1
ATOM 2351 C C . SER A 1 293 ? -13.395 5.890 32.943 1.00 84.81 293 SER A C 1
ATOM 2353 O O . SER A 1 293 ? -13.376 6.432 34.056 1.00 84.81 293 SER A O 1
ATOM 2355 N N . GLN A 1 294 ? -12.657 4.806 32.682 1.00 82.56 294 GLN A N 1
ATOM 2356 C CA . GLN A 1 294 ? -11.742 4.204 33.656 1.00 82.56 294 GLN A CA 1
ATOM 2357 C C . GLN A 1 294 ? -10.554 5.121 33.965 1.00 82.56 294 GLN A C 1
ATOM 2359 O O . GLN A 1 294 ? -10.205 5.293 35.136 1.00 82.56 294 GLN A O 1
ATOM 2364 N N . GLU A 1 295 ? -9.968 5.755 32.949 1.00 78.81 295 GLU A N 1
ATOM 2365 C CA . GLU A 1 295 ? -8.859 6.696 33.135 1.00 78.81 295 GLU A CA 1
ATOM 2366 C C . GLU A 1 295 ? -9.287 7.956 33.903 1.00 78.81 295 GLU A C 1
ATOM 2368 O O . GLU A 1 295 ? -8.594 8.400 34.825 1.00 78.81 295 GLU A O 1
ATOM 2373 N N . GLN A 1 296 ? -10.485 8.475 33.633 1.00 77.31 296 GLN A N 1
ATOM 2374 C CA . GLN A 1 296 ? -11.019 9.637 34.346 1.00 77.31 296 GLN A CA 1
ATOM 2375 C C . GLN A 1 296 ? -11.312 9.334 35.826 1.00 77.31 296 GLN A C 1
ATOM 2377 O O . GLN A 1 296 ? -11.031 10.146 36.718 1.00 77.31 296 GLN A O 1
ATOM 2382 N N . SER A 1 297 ? -11.795 8.121 36.107 1.00 76.62 297 SER A N 1
ATOM 2383 C CA . SER A 1 297 ? -11.991 7.618 37.472 1.00 76.62 297 SER A CA 1
ATOM 2384 C C . SER A 1 297 ? -10.661 7.463 38.222 1.00 76.62 297 SER A C 1
ATOM 2386 O O . SER A 1 297 ? -10.559 7.856 39.388 1.00 76.62 297 SER A O 1
ATOM 2388 N N . ARG A 1 298 ? -9.611 6.955 37.556 1.00 77.12 298 ARG A N 1
ATOM 2389 C CA . ARG A 1 298 ? -8.259 6.829 38.132 1.00 77.12 298 ARG A CA 1
ATOM 2390 C C . ARG A 1 298 ? -7.645 8.182 38.481 1.00 77.12 298 ARG A C 1
ATOM 2392 O O . ARG A 1 298 ? -7.129 8.333 39.589 1.00 77.12 298 ARG A O 1
ATOM 2399 N N . LYS A 1 299 ? -7.738 9.175 37.589 1.00 70.06 299 LYS A N 1
ATOM 2400 C CA . LYS A 1 299 ? -7.235 10.535 37.858 1.00 70.06 299 LYS A CA 1
ATOM 2401 C C . LYS A 1 299 ? -7.950 11.180 39.043 1.00 70.06 299 LYS A C 1
ATOM 2403 O O . LYS A 1 299 ? -7.297 11.689 39.952 1.00 70.06 299 LYS A O 1
ATOM 2408 N N . THR A 1 300 ? -9.275 11.056 39.096 1.00 73.38 300 THR A N 1
ATOM 2409 C CA . THR A 1 300 ? -10.080 11.622 40.186 1.00 73.38 300 THR A CA 1
ATOM 2410 C C . THR A 1 300 ? -9.739 10.975 41.535 1.00 73.38 300 THR A C 1
ATOM 2412 O O . THR A 1 300 ? -9.582 11.675 42.538 1.00 73.38 300 THR A O 1
ATOM 2415 N N . ALA A 1 301 ? -9.540 9.653 41.571 1.00 69.88 301 ALA A N 1
ATOM 2416 C CA . ALA A 1 301 ? -9.097 8.943 42.772 1.00 69.88 301 ALA A CA 1
ATOM 2417 C C . ALA A 1 301 ? -7.675 9.351 43.212 1.00 69.88 301 ALA A C 1
ATOM 2419 O O . ALA A 1 301 ? -7.429 9.534 44.408 1.00 69.88 301 ALA A O 1
ATOM 2420 N N . ALA A 1 302 ? -6.752 9.553 42.265 1.00 69.00 302 ALA A N 1
ATOM 2421 C CA . ALA A 1 302 ? -5.388 10.002 42.545 1.00 69.00 302 ALA A CA 1
ATOM 2422 C C . ALA A 1 302 ? -5.348 11.429 43.128 1.00 69.00 302 ALA A C 1
ATOM 2424 O O . ALA A 1 302 ? -4.671 11.664 44.132 1.00 69.00 302 ALA A O 1
ATOM 2425 N N . GLN A 1 303 ? -6.133 12.364 42.578 1.00 62.53 303 GLN A N 1
ATOM 2426 C CA . GLN A 1 303 ? -6.248 13.733 43.100 1.00 62.53 303 GLN A CA 1
ATOM 2427 C C . GLN A 1 303 ? -6.899 13.788 44.490 1.00 62.53 303 GLN A C 1
ATOM 2429 O O . GLN A 1 303 ? -6.436 14.523 45.364 1.00 62.53 303 GLN A O 1
ATOM 2434 N N . GLN A 1 304 ? -7.927 12.975 44.749 1.00 61.06 304 GLN A N 1
ATOM 2435 C CA . GLN A 1 304 ? -8.547 12.902 46.078 1.00 61.06 304 GLN A CA 1
ATOM 2436 C C . GLN A 1 304 ? -7.620 12.274 47.132 1.00 61.06 304 GLN A C 1
ATOM 2438 O O . GLN A 1 304 ? -7.633 12.692 48.294 1.00 61.06 304 GLN A O 1
ATOM 2443 N N . GLY A 1 305 ? -6.798 11.293 46.744 1.00 62.72 305 GLY A N 1
ATOM 2444 C CA . GLY A 1 305 ? -5.771 10.704 47.606 1.00 62.72 305 GLY A CA 1
ATOM 2445 C C . GLY A 1 305 ? -4.667 11.699 47.973 1.00 62.72 305 GLY A C 1
ATOM 2446 O O . GLY A 1 305 ? -4.292 11.790 49.145 1.00 62.72 305 GLY A O 1
ATOM 2447 N N . HIS A 1 306 ? -4.207 12.491 47.000 1.00 62.97 306 HIS A N 1
ATOM 2448 C CA . HIS A 1 306 ? -3.190 13.526 47.199 1.00 62.97 306 HIS A CA 1
ATOM 2449 C C . HIS A 1 306 ? -3.677 14.634 48.148 1.00 62.97 306 HIS A C 1
ATOM 2451 O O . HIS A 1 306 ? -3.050 14.880 49.179 1.00 62.97 306 HIS A O 1
ATOM 2457 N N . ASN A 1 307 ? -4.873 15.186 47.903 1.00 63.03 307 ASN A N 1
ATOM 2458 C CA . ASN A 1 307 ? -5.464 16.231 48.751 1.00 63.03 307 ASN A CA 1
ATOM 2459 C C . ASN A 1 307 ? -5.710 15.756 50.196 1.00 63.03 307 ASN A C 1
ATOM 2461 O O . ASN A 1 307 ? -5.537 16.513 51.154 1.00 63.03 307 ASN A O 1
ATOM 2465 N N . ARG A 1 308 ? -6.083 14.481 50.394 1.00 60.56 308 ARG A N 1
ATOM 2466 C CA . ARG A 1 308 ? -6.212 13.888 51.740 1.00 60.56 308 ARG A CA 1
ATOM 2467 C C . ARG A 1 308 ? -4.862 13.718 52.444 1.00 60.56 308 ARG A C 1
ATOM 2469 O O . ARG A 1 308 ? -4.810 13.830 53.672 1.00 60.56 308 ARG A O 1
ATOM 2476 N N . GLY A 1 309 ? -3.795 13.436 51.698 1.00 61.47 309 GLY A N 1
ATOM 2477 C CA . GLY A 1 309 ? -2.428 13.335 52.212 1.00 61.47 309 GLY A CA 1
ATOM 2478 C C . GLY A 1 309 ? -1.894 14.679 52.707 1.00 61.47 309 GLY A C 1
ATOM 2479 O O . GLY A 1 309 ? -1.423 14.773 53.843 1.00 61.47 309 GLY A O 1
ATOM 2480 N N . GLU A 1 310 ? -2.056 15.731 51.905 1.00 65.69 310 GLU A N 1
ATOM 2481 C CA . GLU A 1 310 ? -1.646 17.095 52.260 1.00 65.69 310 GLU A CA 1
ATOM 2482 C C . GLU A 1 310 ? -2.427 17.641 53.461 1.00 65.69 310 GLU A C 1
ATOM 2484 O O . GLU A 1 310 ? -1.827 18.141 54.416 1.00 65.69 310 GLU A O 1
ATOM 2489 N N . ALA A 1 311 ? -3.751 17.446 53.493 1.00 60.03 311 ALA A N 1
ATOM 2490 C CA . ALA A 1 311 ? -4.584 17.861 54.622 1.00 60.03 311 ALA A CA 1
ATOM 2491 C C . ALA A 1 311 ? -4.186 17.158 55.936 1.00 60.03 311 ALA A C 1
ATOM 2493 O O . ALA A 1 311 ? -4.149 17.781 57.001 1.00 60.03 311 ALA A O 1
ATOM 2494 N N . ARG A 1 312 ? -3.836 15.863 55.881 1.00 65.19 312 ARG A N 1
ATOM 2495 C CA . ARG A 1 312 ? -3.322 15.122 57.048 1.00 65.19 312 ARG A CA 1
ATOM 2496 C C . ARG A 1 312 ? -1.947 15.610 57.500 1.00 65.19 312 ARG A C 1
ATOM 2498 O O . ARG A 1 312 ? -1.702 15.643 58.706 1.00 65.19 312 ARG A O 1
ATOM 2505 N N . SER A 1 313 ? -1.070 15.970 56.565 1.00 66.31 313 SER A N 1
ATOM 2506 C CA . SER A 1 313 ? 0.247 16.538 56.871 1.00 66.31 313 SER A CA 1
ATOM 2507 C C . SER A 1 313 ? 0.107 17.882 57.595 1.00 66.31 313 SER A C 1
ATOM 2509 O O . SER A 1 313 ? 0.608 18.041 58.707 1.00 66.31 313 SER A O 1
ATOM 2511 N N . ALA A 1 314 ? -0.708 18.792 57.051 1.00 69.06 314 ALA A N 1
ATOM 2512 C CA . ALA A 1 314 ? -0.965 20.109 57.634 1.00 69.06 314 ALA A CA 1
ATOM 2513 C C . ALA A 1 314 ? -1.580 20.035 59.047 1.00 69.06 314 ALA A C 1
ATOM 2515 O O . ALA A 1 314 ? -1.175 20.769 59.951 1.00 69.06 314 ALA A O 1
ATOM 2516 N N . LEU A 1 315 ? -2.517 19.105 59.276 1.00 70.88 315 LEU A N 1
ATOM 2517 C CA . LEU A 1 315 ? -3.106 18.868 60.600 1.00 70.88 315 LEU A CA 1
ATOM 2518 C C . LEU A 1 315 ? -2.082 18.353 61.623 1.00 70.88 315 LEU A C 1
ATOM 2520 O O . LEU A 1 315 ? -2.132 18.758 62.788 1.00 70.88 315 LEU A O 1
ATOM 2524 N N . LYS A 1 316 ? -1.136 17.497 61.210 1.00 72.88 316 LYS A N 1
ATOM 2525 C CA . LYS A 1 316 ? -0.044 17.045 62.085 1.00 72.88 316 LYS A CA 1
ATOM 2526 C C . LYS A 1 316 ? 0.874 18.205 62.463 1.00 72.88 316 LYS A C 1
ATOM 2528 O O . LYS A 1 316 ? 1.095 18.410 63.657 1.00 72.88 316 LYS A O 1
ATOM 2533 N N . THR A 1 317 ? 1.297 19.018 61.495 1.00 73.69 317 THR A N 1
ATOM 2534 C CA . THR A 1 317 ? 2.157 20.189 61.733 1.00 73.69 317 THR A CA 1
ATOM 2535 C C . THR A 1 317 ? 1.503 21.200 62.681 1.00 73.69 317 THR A C 1
ATOM 2537 O O . THR A 1 317 ? 2.129 21.655 63.638 1.00 73.69 317 THR A O 1
ATOM 2540 N N . LEU A 1 318 ? 0.208 21.488 62.500 1.00 73.62 318 LEU A N 1
ATOM 2541 C CA . LEU A 1 318 ? -0.558 22.359 63.402 1.00 73.62 318 LEU A CA 1
ATOM 2542 C C . LEU A 1 318 ? -0.677 21.781 64.822 1.00 73.62 318 LEU A C 1
ATOM 2544 O O . LEU A 1 318 ? -0.635 22.522 65.808 1.00 73.62 318 LEU A O 1
ATOM 2548 N N . SER A 1 319 ? -0.817 20.457 64.951 1.00 71.81 319 SER A N 1
ATOM 2549 C CA . SER A 1 319 ? -0.877 19.789 66.256 1.00 71.81 319 SER A CA 1
ATOM 2550 C C . SER A 1 319 ? 0.460 19.847 67.008 1.00 71.81 319 SER A C 1
ATOM 2552 O O . SER A 1 319 ? 0.473 20.041 68.227 1.00 71.81 319 SER A O 1
ATOM 2554 N N . GLU A 1 320 ? 1.581 19.754 66.292 1.00 73.56 320 GLU A N 1
ATOM 2555 C CA . GLU A 1 320 ? 2.933 19.843 66.851 1.00 73.56 320 GLU A CA 1
ATOM 2556 C C . GLU A 1 320 ? 3.271 21.274 67.278 1.00 73.56 320 GLU A C 1
ATOM 2558 O O . GLU A 1 320 ? 3.729 21.486 68.403 1.00 73.56 320 GLU A O 1
ATOM 2563 N N . GLN A 1 321 ? 2.922 22.274 66.463 1.00 73.19 321 GLN A N 1
ATOM 2564 C CA . GLN A 1 321 ? 3.064 23.691 66.820 1.00 73.19 321 GLN A CA 1
ATOM 2565 C C . GLN A 1 321 ? 2.224 24.068 68.055 1.00 73.19 321 GLN A C 1
ATOM 2567 O O . GLN A 1 321 ? 2.680 24.812 68.930 1.00 73.19 321 GLN A O 1
ATOM 2572 N N . ARG A 1 322 ? 1.011 23.509 68.196 1.00 73.81 322 ARG A N 1
ATOM 2573 C CA . ARG A 1 322 ? 0.171 23.683 69.399 1.00 73.81 322 ARG A CA 1
ATOM 2574 C C . ARG A 1 322 ? 0.759 23.016 70.646 1.00 73.81 322 ARG A C 1
ATOM 2576 O O . ARG A 1 322 ? 0.606 23.543 71.747 1.00 73.81 322 ARG A O 1
ATOM 2583 N N . LYS A 1 323 ? 1.440 21.875 70.508 1.00 72.69 323 LYS A N 1
ATOM 2584 C CA . LYS A 1 323 ? 2.146 21.233 71.632 1.00 72.69 323 LYS A CA 1
ATOM 2585 C C . LYS A 1 323 ? 3.371 22.042 72.064 1.00 72.69 323 LYS A C 1
ATOM 2587 O O . LYS A 1 323 ? 3.548 22.262 73.260 1.00 72.69 323 LYS A O 1
ATOM 2592 N N . GLN A 1 324 ? 4.159 22.540 71.111 1.00 71.44 324 GLN A N 1
ATOM 2593 C CA . GLN A 1 324 ? 5.355 23.341 71.392 1.00 71.44 324 GLN A CA 1
ATOM 2594 C C . GLN A 1 324 ? 5.021 24.704 72.019 1.00 71.44 324 GLN A C 1
ATOM 2596 O O . GLN A 1 324 ? 5.688 25.129 72.961 1.00 71.44 324 GLN A O 1
ATOM 2601 N N . SER A 1 325 ? 3.956 25.373 71.564 1.00 69.31 325 SER A N 1
ATOM 2602 C CA . SER A 1 325 ? 3.481 26.630 72.170 1.00 69.31 325 SER A CA 1
ATOM 2603 C C . SER A 1 325 ? 2.964 26.438 73.602 1.00 69.31 325 SER A C 1
ATOM 2605 O O . SER A 1 325 ? 3.298 27.232 74.480 1.00 69.31 325 SER A O 1
ATOM 2607 N N . ARG A 1 326 ? 2.240 25.343 73.880 1.00 70.81 326 ARG A N 1
ATOM 2608 C CA . ARG A 1 326 ? 1.810 24.985 75.247 1.00 70.81 326 ARG A CA 1
ATOM 2609 C C . ARG A 1 326 ? 2.977 24.639 76.176 1.00 70.81 326 ARG A C 1
ATOM 2611 O O . ARG A 1 326 ? 2.919 24.968 77.358 1.00 70.81 326 ARG A O 1
ATOM 2618 N N . GLN A 1 327 ? 4.028 23.993 75.666 1.00 66.19 327 GLN A N 1
ATOM 2619 C CA . GLN A 1 327 ? 5.254 23.759 76.436 1.00 66.19 327 GLN A CA 1
ATOM 2620 C C . GLN A 1 327 ? 5.983 25.071 76.745 1.00 66.19 327 GLN A C 1
ATOM 2622 O O . GLN A 1 327 ? 6.334 25.286 77.900 1.00 66.19 327 GLN A O 1
ATOM 2627 N N . LYS A 1 328 ? 6.117 25.977 75.764 1.00 65.62 328 LYS A N 1
ATOM 2628 C CA . LYS A 1 328 ? 6.739 27.296 75.967 1.00 65.62 328 LYS A CA 1
ATOM 2629 C C . LYS A 1 328 ? 5.998 28.165 76.990 1.00 65.62 328 LYS A C 1
ATOM 2631 O O . LYS A 1 328 ? 6.649 28.795 77.818 1.00 65.62 328 LYS A O 1
ATOM 2636 N N . GLN A 1 329 ? 4.663 28.156 76.984 1.00 62.09 329 GLN A N 1
ATOM 2637 C CA . GLN A 1 329 ? 3.860 28.878 77.983 1.00 62.09 329 GLN A CA 1
ATOM 2638 C C . GLN A 1 329 ? 3.994 28.289 79.395 1.00 62.09 329 GLN A C 1
ATOM 2640 O O . GLN A 1 329 ? 4.015 29.037 80.366 1.00 62.09 329 GLN A O 1
ATOM 2645 N N . ARG A 1 330 ? 4.138 26.964 79.533 1.00 61.34 330 ARG A N 1
ATOM 2646 C CA . ARG A 1 330 ? 4.384 26.331 80.842 1.00 61.34 330 ARG A CA 1
ATOM 2647 C C . ARG A 1 330 ? 5.765 26.649 81.413 1.00 61.34 330 ARG A C 1
ATOM 2649 O O . ARG A 1 330 ? 5.893 26.731 82.624 1.00 61.34 330 ARG A O 1
ATOM 2656 N N . SER A 1 331 ? 6.770 26.856 80.567 1.00 59.19 331 SER A N 1
ATOM 2657 C CA . SER A 1 331 ? 8.120 27.246 80.995 1.00 59.19 331 SER A CA 1
ATOM 2658 C C . SER A 1 331 ? 8.287 28.736 81.320 1.00 59.19 331 SER A C 1
ATOM 2660 O O . SER A 1 331 ? 9.326 29.102 81.844 1.00 59.19 331 SER A O 1
ATOM 2662 N N . GLN A 1 332 ? 7.309 29.594 81.005 1.00 58.41 332 GLN A N 1
ATOM 2663 C CA . GLN A 1 332 ? 7.338 31.027 81.352 1.00 58.41 332 GLN A CA 1
ATOM 2664 C C . GLN A 1 332 ? 6.553 31.369 82.631 1.00 58.41 332 GLN A C 1
ATOM 2666 O O . GLN A 1 332 ? 6.679 32.480 83.129 1.00 58.41 332 GLN A O 1
ATOM 2671 N N . ASN A 1 333 ? 5.758 30.429 83.155 1.00 53.91 333 ASN A N 1
ATOM 2672 C CA . ASN A 1 333 ? 4.938 30.601 84.362 1.00 53.91 333 ASN A CA 1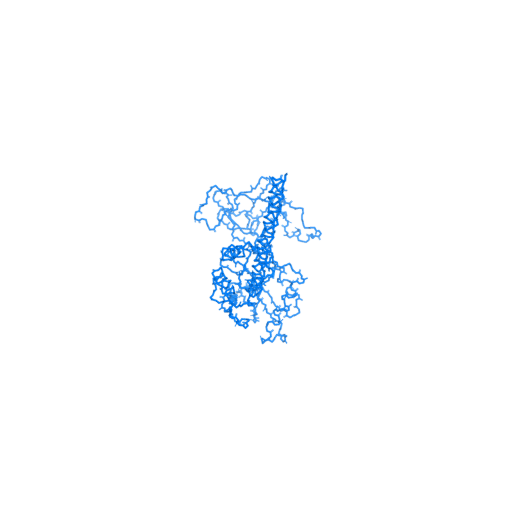
ATOM 2673 C C . ASN A 1 333 ? 5.484 29.851 85.598 1.00 53.91 333 ASN A C 1
ATOM 2675 O O . ASN A 1 333 ? 4.781 29.772 86.604 1.00 53.91 333 ASN A O 1
ATOM 2679 N N . ASN A 1 334 ? 6.700 29.301 85.515 1.00 47.28 334 ASN A N 1
ATOM 2680 C CA . ASN A 1 334 ? 7.462 28.710 86.624 1.00 47.28 334 ASN A CA 1
ATOM 2681 C C . ASN A 1 334 ? 8.744 29.512 86.837 1.00 47.28 334 ASN A C 1
ATOM 2683 O O . ASN A 1 334 ? 9.192 29.586 87.998 1.00 47.28 334 ASN A O 1
#

Radius of gyration: 30.43 Å; chains: 1; bounding box: 54×56×114 Å

Sequence (334 aa):
EASIWSILYPIEQVDPSWKSIPYGRPMANQRFYVLDGVLEPCPVWVPGQLYIGGMGLANGYWRDEQKTNASFMIHPHTKERLYKTGDLGRYLPDGNIEFQGREDCQVKVNGYRIELGEIEATLQQHPAVKETVVTAVGELRENQQLVAYIVPKSGEFEAERADFYIQKWRDFLQKKLPDYMMPADFILLDALPLTSNGKVNRRALPAPKSIRSHESAAYVKPQTDAERLIAAVWQEILQIEQVGIHDNFFELGGNSLLLVKMQVKLQEIFGQELSMIEIIKSPNIDSLAKFLSQEQSRKTAAQQGHNRGEARSALKTLSEQRKQSRQKQRSQNN